Protein AF-A0AAW0BB51-F1 (afdb_monomer)

Mean predicted aligned error: 7.38 Å

Nearest PDB structures (foldseek):
  1cby-assembly1_A-2  TM=5.615E-01  e=1.016E-05  Bacillus thuringiensis serovar kyushuensis
  2rci-assembly1_A  TM=5.820E-01  e=1.467E-04  unclassified
  6t14-assembly1_BBB  TM=5.032E-01  e=2.956E-05  Bacillus thuringiensis serovar israelensis
  6t1c-assembly1_BBB-2  TM=5.085E-01  e=8.602E-05  Bacillus thuringiensis serovar israelensis
  1pp0-assembly4_D  TM=5.440E-01  e=2.656E-04  Volvariella volvacea

Structure (mmCIF, N/CA/C/O backbone):
data_AF-A0AAW0BB51-F1
#
_entry.id   AF-A0AAW0BB51-F1
#
loop_
_atom_site.group_PDB
_atom_site.id
_atom_site.type_symbol
_atom_site.label_atom_id
_atom_site.label_alt_id
_atom_site.label_comp_id
_atom_site.label_asym_id
_atom_site.label_entity_id
_atom_site.label_seq_id
_atom_site.pdbx_PDB_ins_code
_atom_site.Cartn_x
_atom_site.Cartn_y
_atom_site.Cartn_z
_atom_site.occupancy
_atom_site.B_iso_or_equiv
_atom_site.auth_seq_id
_atom_site.auth_comp_id
_atom_site.auth_asym_id
_atom_site.auth_atom_id
_atom_site.pdbx_PDB_model_num
ATOM 1 N N . MET A 1 1 ? -29.049 13.622 13.001 1.00 41.00 1 MET A N 1
ATOM 2 C CA . MET A 1 1 ? -28.683 14.987 12.569 1.00 41.00 1 MET A CA 1
ATOM 3 C C . MET A 1 1 ? -27.932 14.816 11.261 1.00 41.00 1 MET A C 1
ATOM 5 O O . MET A 1 1 ? -27.061 13.959 11.230 1.00 41.00 1 MET A O 1
ATOM 9 N N . ALA A 1 2 ? -28.348 15.467 10.172 1.00 31.50 2 ALA A N 1
ATOM 10 C CA . ALA A 1 2 ? -27.632 15.330 8.901 1.00 31.50 2 ALA A CA 1
ATOM 11 C C . ALA A 1 2 ? -26.233 15.966 9.037 1.00 31.50 2 ALA A C 1
ATOM 13 O O . ALA A 1 2 ? -26.136 16.982 9.734 1.00 31.50 2 ALA A O 1
ATOM 14 N N . PRO A 1 3 ? -25.175 15.387 8.441 1.00 37.38 3 PRO A N 1
ATOM 15 C CA . PRO A 1 3 ? -23.852 16.003 8.453 1.00 37.38 3 PRO A CA 1
ATOM 16 C C . PRO A 1 3 ? -23.903 17.372 7.769 1.00 37.38 3 PRO A C 1
ATOM 18 O O . PRO A 1 3 ? -24.672 17.551 6.822 1.00 37.38 3 PRO A O 1
ATOM 21 N N . ASP A 1 4 ? -23.116 18.332 8.253 1.00 53.34 4 ASP A N 1
ATOM 22 C CA . ASP A 1 4 ? -23.028 19.651 7.625 1.00 53.34 4 ASP A CA 1
ATOM 23 C C . ASP A 1 4 ? -22.362 19.573 6.233 1.00 53.34 4 ASP A C 1
ATOM 25 O O . ASP A 1 4 ? -21.735 18.572 5.878 1.00 53.34 4 ASP A O 1
ATOM 29 N N . ASP A 1 5 ? -22.527 20.629 5.433 1.00 39.00 5 ASP A N 1
ATOM 30 C CA . ASP A 1 5 ? -22.072 20.705 4.034 1.00 39.00 5 ASP A CA 1
ATOM 31 C C . ASP A 1 5 ? -20.553 20.500 3.873 1.00 39.00 5 ASP A C 1
ATOM 33 O O . ASP A 1 5 ? -20.097 19.949 2.871 1.00 39.00 5 ASP A O 1
ATOM 37 N N . ASP A 1 6 ? -19.763 20.877 4.878 1.00 39.59 6 ASP A N 1
ATOM 38 C CA . ASP A 1 6 ? -18.313 20.697 4.872 1.00 39.59 6 ASP A CA 1
ATOM 39 C C . ASP A 1 6 ? -17.947 19.237 5.176 1.00 39.59 6 ASP A C 1
ATOM 41 O O . ASP A 1 6 ? -17.106 18.636 4.508 1.00 39.59 6 ASP A O 1
ATOM 45 N N . THR A 1 7 ? -18.672 18.603 6.101 1.00 40.44 7 THR A N 1
ATOM 46 C CA . THR A 1 7 ? -18.583 17.154 6.340 1.00 40.44 7 THR A CA 1
ATOM 47 C C . THR A 1 7 ? -18.994 16.343 5.102 1.00 40.44 7 THR A C 1
ATOM 49 O O . THR A 1 7 ? -18.334 15.362 4.766 1.00 40.44 7 THR A O 1
ATOM 52 N N . GLN A 1 8 ? -20.027 16.767 4.367 1.00 40.22 8 GLN A N 1
ATOM 53 C CA . GLN A 1 8 ? -20.451 16.141 3.104 1.00 40.22 8 GLN A CA 1
ATOM 54 C C . GLN A 1 8 ? -19.388 16.262 1.999 1.00 40.22 8 GLN A C 1
ATOM 56 O O . GLN A 1 8 ? -19.116 15.288 1.298 1.00 40.22 8 GLN A O 1
ATOM 61 N N . LYS A 1 9 ? -18.743 17.426 1.855 1.00 37.72 9 LYS A N 1
ATOM 62 C CA . LYS A 1 9 ? -17.642 17.628 0.893 1.00 37.72 9 LYS A CA 1
ATOM 63 C C . LYS A 1 9 ? -16.400 16.806 1.240 1.00 37.72 9 LYS A C 1
ATOM 65 O O . LYS A 1 9 ? -15.784 16.238 0.342 1.00 37.72 9 LYS A O 1
ATOM 70 N N . ARG A 1 10 ? -16.068 16.686 2.530 1.00 48.72 10 ARG A N 1
ATOM 71 C CA . ARG A 1 10 ? -14.968 15.834 3.021 1.00 48.72 10 ARG A CA 1
ATOM 72 C C . ARG A 1 10 ? -15.215 14.357 2.720 1.00 48.72 10 ARG A C 1
ATOM 74 O O . ARG A 1 10 ? -14.313 13.689 2.228 1.00 48.72 10 ARG A O 1
ATOM 81 N N . LEU A 1 11 ? -16.432 13.873 2.974 1.00 39.72 11 LEU A N 1
ATOM 82 C CA . LEU A 1 11 ? -16.837 12.506 2.634 1.00 39.72 11 LEU A CA 1
ATOM 83 C C . LEU A 1 11 ? -16.732 12.265 1.126 1.00 39.72 11 LEU A C 1
ATOM 85 O O . LEU A 1 11 ? -16.160 11.269 0.714 1.00 39.72 11 LEU A O 1
ATOM 89 N N . ARG A 1 12 ? -17.152 13.233 0.305 1.00 41.16 12 ARG A N 1
ATOM 90 C CA . ARG A 1 12 ? -17.068 13.139 -1.156 1.00 41.16 12 ARG A CA 1
ATOM 91 C C . ARG A 1 12 ? -15.633 13.099 -1.700 1.00 41.16 12 ARG A C 1
ATOM 93 O O . ARG A 1 12 ? -15.386 12.377 -2.652 1.00 41.16 12 ARG A O 1
ATOM 100 N N . PHE A 1 13 ? -14.686 13.832 -1.113 1.00 42.12 13 PHE A N 1
ATOM 101 C CA . PHE A 1 13 ? -13.268 13.747 -1.501 1.00 42.12 13 PHE A CA 1
ATOM 102 C C . PHE A 1 13 ? -12.656 12.382 -1.146 1.00 42.12 13 PHE A C 1
ATOM 104 O O . PHE A 1 13 ? -11.875 11.829 -1.915 1.00 42.12 13 PHE A O 1
ATOM 111 N N . ILE A 1 14 ? -13.036 11.820 0.005 1.00 43.84 14 ILE A N 1
ATOM 112 C CA . ILE A 1 14 ? -12.649 10.459 0.400 1.00 43.84 14 ILE A CA 1
ATOM 113 C C . ILE A 1 14 ? -13.290 9.429 -0.545 1.00 43.84 14 ILE A C 1
ATOM 115 O O . ILE A 1 14 ? -12.597 8.521 -0.992 1.00 43.84 14 ILE A O 1
ATOM 119 N N . ASP A 1 15 ? -14.554 9.619 -0.928 1.00 44.06 15 ASP A N 1
ATOM 120 C CA . ASP A 1 15 ? -15.248 8.787 -1.921 1.00 44.06 15 A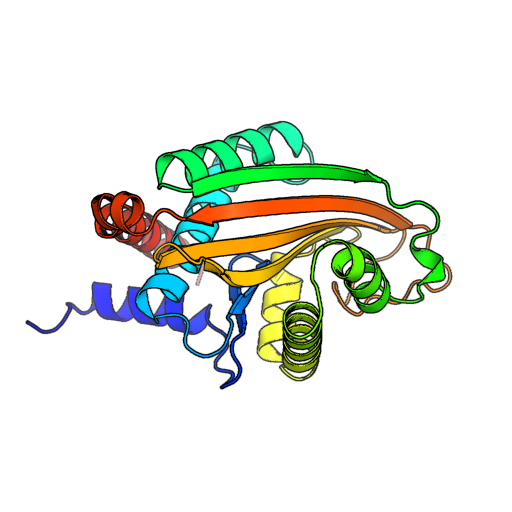SP A CA 1
ATOM 121 C C . ASP A 1 15 ? -14.641 8.924 -3.335 1.00 44.06 15 ASP A C 1
ATOM 123 O O . ASP A 1 15 ? -14.694 7.988 -4.121 1.00 44.06 15 ASP A O 1
ATOM 127 N N . GLU A 1 16 ? -14.052 10.075 -3.684 1.00 42.47 16 GLU A N 1
ATOM 128 C CA . GLU A 1 16 ? -13.352 10.300 -4.963 1.00 42.47 16 GLU A CA 1
ATOM 129 C C . GLU A 1 16 ? -11.931 9.701 -4.982 1.00 42.47 16 GLU A C 1
ATOM 131 O O . GLU A 1 16 ? -11.395 9.417 -6.058 1.00 42.47 16 GLU A O 1
ATOM 136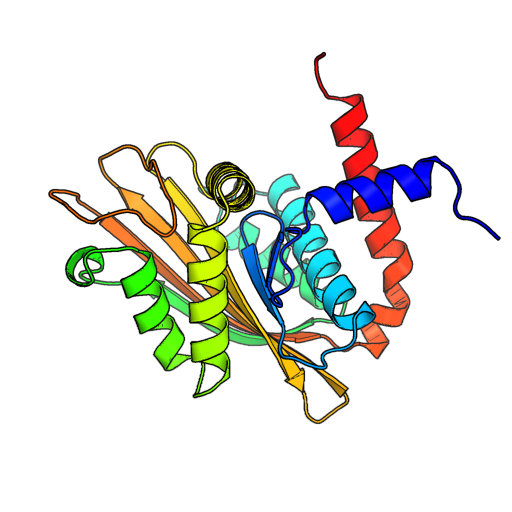 N N . LEU A 1 17 ? -11.326 9.495 -3.806 1.00 43.47 17 LEU A N 1
ATOM 137 C CA . LEU A 1 17 ? -10.111 8.692 -3.627 1.00 43.47 17 LEU A CA 1
ATOM 138 C C . LEU A 1 17 ? -10.416 7.188 -3.618 1.00 43.47 17 LEU A C 1
ATOM 140 O O . LEU A 1 17 ? -9.562 6.392 -4.004 1.00 43.47 17 LEU A O 1
ATOM 144 N N . GLN A 1 18 ? -11.625 6.799 -3.212 1.00 46.50 18 GLN A N 1
ATOM 145 C CA . GLN A 1 18 ? -12.113 5.435 -3.367 1.00 46.50 18 GLN A CA 1
ATOM 146 C C . GLN A 1 18 ? -12.375 5.161 -4.846 1.00 46.50 18 GLN A C 1
ATOM 148 O O . GLN A 1 18 ? -13.002 5.942 -5.570 1.00 46.50 18 GLN A O 1
ATOM 153 N N . LEU A 1 19 ? -11.874 4.031 -5.336 1.00 42.84 19 LEU A N 1
ATOM 154 C CA . LEU A 1 19 ? -12.263 3.603 -6.666 1.00 42.84 19 LEU A CA 1
ATOM 155 C C . LEU A 1 19 ? -13.692 3.097 -6.555 1.00 42.84 19 LEU A C 1
ATOM 157 O O . LEU A 1 19 ? -13.954 2.111 -5.878 1.00 42.84 19 LEU A O 1
ATOM 161 N N . ALA A 1 20 ? -14.622 3.736 -7.264 1.00 36.50 20 ALA A N 1
ATOM 162 C CA . ALA A 1 20 ? -15.929 3.150 -7.525 1.00 36.50 20 ALA A CA 1
ATOM 163 C C . ALA A 1 20 ? -15.752 1.891 -8.397 1.00 36.50 20 ALA A C 1
ATOM 165 O O . ALA A 1 20 ? -15.949 1.920 -9.613 1.00 36.50 20 ALA A O 1
ATOM 166 N N . ALA A 1 21 ? -15.340 0.786 -7.782 1.00 34.62 21 ALA A N 1
ATOM 167 C CA . ALA A 1 21 ? -15.332 -0.541 -8.359 1.00 34.62 21 ALA A CA 1
ATOM 168 C C . ALA A 1 21 ? -16.000 -1.494 -7.355 1.00 34.62 21 ALA A C 1
ATOM 170 O O . ALA A 1 21 ? -15.606 -1.540 -6.193 1.00 34.62 21 ALA A O 1
ATOM 171 N N . PRO A 1 22 ? -17.009 -2.275 -7.770 1.00 36.19 22 PRO A N 1
ATOM 172 C CA . PRO A 1 22 ? -17.769 -3.167 -6.891 1.00 36.19 22 PRO A CA 1
ATOM 173 C C . PRO A 1 22 ? -16.978 -4.397 -6.396 1.00 36.19 22 PRO A C 1
ATOM 175 O O . PRO A 1 22 ? -17.580 -5.367 -5.946 1.00 36.19 22 PRO A O 1
ATOM 178 N N . GLU A 1 23 ? -15.646 -4.381 -6.447 1.00 51.50 23 GLU A N 1
ATOM 179 C CA . GLU A 1 23 ? -14.798 -5.498 -6.034 1.00 51.50 23 GLU A CA 1
ATOM 180 C C . GLU A 1 23 ? -13.651 -5.013 -5.143 1.00 51.50 23 GLU A C 1
ATOM 182 O O . GLU A 1 23 ? -12.525 -4.857 -5.594 1.00 51.50 23 GLU A O 1
ATOM 187 N N . GLN A 1 24 ? -13.957 -4.826 -3.855 1.00 61.91 24 GLN A N 1
ATOM 188 C CA . GLN A 1 24 ? -13.049 -5.093 -2.730 1.00 61.91 24 GLN A CA 1
ATOM 189 C C . GLN A 1 24 ? -11.665 -4.408 -2.736 1.00 61.91 24 GLN A C 1
ATOM 191 O O . GLN A 1 24 ? -10.816 -4.837 -1.963 1.00 61.91 24 GLN A O 1
ATOM 196 N N . ALA A 1 25 ? -11.391 -3.382 -3.548 1.00 58.56 25 ALA A N 1
ATOM 197 C CA . ALA A 1 25 ? -10.078 -2.743 -3.590 1.00 58.56 25 ALA A CA 1
ATOM 198 C C . ALA A 1 25 ? -10.120 -1.231 -3.846 1.00 58.56 25 ALA A C 1
ATOM 200 O O . ALA A 1 25 ? -10.883 -0.760 -4.684 1.00 58.56 25 ALA A O 1
ATOM 201 N N . ASP A 1 26 ? -9.226 -0.502 -3.174 1.00 67.00 26 ASP A N 1
ATOM 202 C CA . ASP A 1 26 ? -9.139 0.961 -3.181 1.00 67.00 26 ASP A CA 1
ATOM 203 C C . ASP A 1 26 ? -7.705 1.461 -3.383 1.00 67.00 26 ASP A C 1
ATOM 205 O O . ASP A 1 26 ? -6.735 0.809 -2.985 1.00 67.00 26 ASP A O 1
ATOM 209 N N . VAL A 1 27 ? -7.565 2.648 -3.988 1.00 63.00 27 VAL A N 1
ATOM 210 C CA . VAL A 1 27 ? -6.272 3.328 -4.158 1.00 63.00 27 VAL A CA 1
ATOM 211 C C . VAL A 1 27 ? -6.175 4.513 -3.204 1.00 63.00 27 VAL A C 1
ATOM 213 O O . VAL A 1 27 ? -6.754 5.566 -3.439 1.00 63.00 27 VAL A O 1
ATOM 216 N N . VAL A 1 28 ? -5.364 4.381 -2.156 1.00 65.38 28 VAL A N 1
ATOM 217 C CA . VAL A 1 28 ? -5.199 5.417 -1.126 1.00 65.38 28 VAL A CA 1
ATOM 218 C C . VAL A 1 28 ? -3.742 5.862 -1.074 1.00 65.38 28 VAL A C 1
ATOM 220 O O . VAL A 1 28 ? -2.873 5.117 -0.638 1.00 65.38 28 VAL A O 1
ATOM 223 N N . GLY A 1 29 ? -3.439 7.075 -1.546 1.00 59.38 29 GLY A N 1
ATOM 224 C CA . GLY A 1 29 ? -2.074 7.627 -1.485 1.00 59.38 29 GLY A CA 1
ATOM 225 C C . GLY A 1 29 ? -1.028 6.892 -2.342 1.00 59.38 29 GLY A C 1
ATOM 226 O O . GLY A 1 29 ? 0.161 6.992 -2.071 1.00 59.38 29 GLY A O 1
ATOM 227 N N . GLY A 1 30 ? -1.439 6.148 -3.376 1.00 68.19 30 GLY A N 1
ATOM 228 C CA . GLY A 1 30 ? -0.534 5.275 -4.143 1.00 68.19 30 GLY A CA 1
ATOM 229 C C . GLY A 1 30 ? -0.371 3.873 -3.538 1.00 68.19 30 GLY A C 1
ATOM 230 O O . GLY A 1 30 ? 0.520 3.121 -3.938 1.00 68.19 30 GLY A O 1
ATOM 231 N N . GLN A 1 31 ? -1.235 3.511 -2.587 1.00 79.19 31 GLN A N 1
ATOM 232 C CA . GLN A 1 31 ? -1.369 2.156 -2.060 1.00 79.19 31 GLN A CA 1
ATOM 233 C C . GLN A 1 31 ? -2.614 1.494 -2.655 1.00 79.19 31 GLN A C 1
ATOM 235 O O . GLN A 1 31 ? -3.694 2.069 -2.559 1.00 79.19 31 GLN A O 1
ATOM 240 N N . LEU A 1 32 ? -2.481 0.305 -3.245 1.00 85.88 32 LEU A N 1
ATOM 241 C CA . LEU A 1 32 ? -3.618 -0.521 -3.660 1.00 85.88 32 LEU A CA 1
ATOM 242 C C . LEU A 1 32 ? -3.990 -1.475 -2.517 1.00 85.88 32 LEU A C 1
ATOM 244 O O . LEU A 1 32 ? -3.301 -2.465 -2.267 1.00 85.88 32 LEU A O 1
ATOM 248 N N . MET A 1 33 ? -5.072 -1.179 -1.811 1.00 89.06 33 MET A N 1
ATOM 249 C CA . MET A 1 33 ? -5.557 -1.990 -0.695 1.00 89.06 33 MET A CA 1
ATOM 250 C C . MET A 1 33 ? -6.678 -2.893 -1.178 1.00 89.06 33 MET A C 1
ATOM 252 O O . MET A 1 33 ? -7.592 -2.402 -1.820 1.00 89.06 33 MET A O 1
ATOM 256 N N . SER A 1 34 ? -6.619 -4.188 -0.868 1.00 88.62 34 SER A N 1
ATOM 257 C CA . SER A 1 34 ? -7.703 -5.138 -1.152 1.00 88.62 34 SER A CA 1
ATOM 258 C C . SER A 1 34 ? -8.293 -5.667 0.154 1.00 88.62 34 SER A C 1
ATOM 260 O O . SER A 1 34 ? -7.549 -5.908 1.098 1.00 88.62 34 SER A O 1
ATOM 262 N N . PHE A 1 35 ? -9.597 -5.902 0.221 1.00 89.88 35 PHE A N 1
ATOM 263 C CA . PHE A 1 35 ? -10.323 -6.296 1.427 1.00 89.88 35 PHE A CA 1
ATOM 264 C C . PHE A 1 35 ? -11.049 -7.614 1.199 1.00 89.88 35 PHE A C 1
ATOM 266 O O . PHE A 1 35 ? -11.791 -7.760 0.232 1.00 89.88 35 PHE A O 1
ATOM 273 N N . VAL A 1 36 ? -10.866 -8.589 2.086 1.00 87.69 36 VAL A N 1
ATOM 274 C CA . VAL A 1 36 ? -11.627 -9.837 1.968 1.00 87.69 36 VAL A CA 1
ATOM 275 C C . VAL A 1 36 ? -13.126 -9.606 2.116 1.00 87.69 36 VAL A C 1
ATOM 277 O O . VAL A 1 36 ? -13.580 -8.747 2.875 1.00 87.69 36 VAL A O 1
ATOM 280 N N . GLU A 1 37 ? -13.902 -10.423 1.407 1.00 81.94 37 GLU A N 1
ATOM 281 C CA . GLU A 1 37 ? -15.354 -10.426 1.527 1.00 81.94 37 GLU A CA 1
ATOM 282 C C . GLU A 1 37 ? -15.791 -10.585 2.992 1.00 81.94 37 GLU A C 1
ATOM 284 O O . GLU A 1 37 ? -15.301 -11.456 3.715 1.00 81.94 37 GLU A O 1
ATOM 289 N N . GLY A 1 38 ? -16.726 -9.737 3.423 1.00 80.62 38 GLY A N 1
ATOM 290 C CA . GLY A 1 38 ? -17.276 -9.764 4.777 1.00 80.62 38 GLY A CA 1
ATOM 291 C C . GLY A 1 38 ? -16.467 -8.999 5.826 1.00 80.62 38 GLY A C 1
ATOM 292 O O . GLY A 1 38 ? -16.893 -8.972 6.980 1.00 80.62 38 GLY A O 1
ATOM 293 N N . LEU A 1 39 ? -15.350 -8.352 5.463 1.00 87.75 39 LEU A N 1
ATOM 294 C CA . LEU A 1 39 ? -14.716 -7.382 6.356 1.00 87.75 39 LEU A CA 1
ATOM 295 C C . LEU A 1 39 ? -15.650 -6.182 6.558 1.00 87.75 39 LEU A C 1
ATOM 297 O O . LEU A 1 39 ? -16.150 -5.614 5.588 1.00 87.75 39 LEU A O 1
ATOM 301 N N . ASP A 1 40 ? -15.872 -5.800 7.812 1.00 88.62 40 ASP A N 1
ATOM 302 C CA . ASP A 1 40 ? -16.769 -4.699 8.164 1.00 88.62 40 ASP A CA 1
ATOM 303 C C . ASP A 1 40 ? -16.370 -3.372 7.487 1.00 88.62 40 ASP A C 1
ATOM 305 O O . ASP A 1 40 ? -15.187 -3.051 7.368 1.00 88.62 40 ASP A O 1
ATOM 309 N N . LEU A 1 41 ? -17.359 -2.587 7.046 1.00 86.94 41 LEU A N 1
ATOM 310 C CA . LEU A 1 41 ? -17.110 -1.333 6.324 1.00 86.94 41 LEU A CA 1
ATOM 311 C C . LEU A 1 41 ? -16.380 -0.293 7.185 1.00 86.94 41 LEU A C 1
ATOM 313 O O . LEU A 1 41 ? -15.525 0.420 6.662 1.00 86.94 41 LEU A O 1
ATOM 317 N N . GLN A 1 42 ? -16.663 -0.218 8.492 1.00 90.25 42 GLN A N 1
ATOM 318 C CA . GLN A 1 42 ? -15.933 0.681 9.389 1.00 90.25 42 GLN A CA 1
ATOM 319 C C . GLN A 1 42 ? -14.466 0.263 9.473 1.00 90.25 42 GLN A C 1
ATOM 321 O O . GLN A 1 42 ? -13.584 1.112 9.407 1.00 90.25 42 GLN A O 1
ATOM 326 N N . ASN A 1 43 ? -14.200 -1.041 9.545 1.00 92.81 43 ASN A N 1
ATOM 327 C CA . ASN A 1 43 ? -12.839 -1.572 9.552 1.00 92.81 43 ASN A CA 1
ATOM 328 C C . ASN A 1 43 ? -12.085 -1.252 8.251 1.00 92.81 43 ASN A C 1
ATOM 330 O O . ASN A 1 43 ? -10.920 -0.863 8.310 1.00 92.81 43 ASN A O 1
ATOM 334 N N . GLN A 1 44 ? -12.733 -1.360 7.086 1.00 89.31 44 GLN A N 1
ATOM 335 C CA . GLN A 1 44 ? -12.134 -0.954 5.805 1.00 89.31 44 GLN A CA 1
ATOM 336 C C . GLN A 1 44 ? -11.760 0.537 5.819 1.00 89.31 44 GLN A C 1
ATOM 338 O O . GLN A 1 44 ? -10.630 0.909 5.497 1.00 89.31 44 GLN A O 1
ATOM 343 N N . GLN A 1 45 ? -12.685 1.392 6.267 1.00 87.75 45 GLN A N 1
ATOM 344 C CA . GLN A 1 45 ? -12.461 2.833 6.387 1.00 87.75 45 GLN A CA 1
ATOM 345 C C . GLN A 1 45 ? -11.340 3.171 7.374 1.00 87.75 45 GLN A C 1
ATOM 347 O O . GLN A 1 45 ? -10.514 4.035 7.092 1.00 87.75 45 GLN A O 1
ATOM 352 N N . ASP A 1 46 ? -11.276 2.492 8.515 1.00 93.31 46 ASP A N 1
ATOM 353 C CA . ASP A 1 46 ? -10.255 2.712 9.538 1.00 93.31 46 ASP A CA 1
ATOM 354 C C . ASP A 1 46 ? -8.849 2.381 9.016 1.00 93.31 46 ASP A C 1
ATOM 356 O O . ASP A 1 46 ? -7.901 3.140 9.251 1.00 93.31 46 ASP A O 1
ATOM 360 N N . VAL A 1 47 ? -8.711 1.300 8.239 1.00 93.50 47 VAL A N 1
ATOM 361 C CA . VAL A 1 47 ? -7.452 0.972 7.556 1.00 93.50 47 VAL A CA 1
ATOM 362 C C . VAL A 1 47 ? -7.067 2.076 6.576 1.00 93.50 47 VAL A C 1
ATOM 364 O O . VAL A 1 47 ? -5.973 2.631 6.683 1.00 93.50 47 VAL A O 1
ATOM 367 N N . MET A 1 48 ? -7.972 2.461 5.674 1.00 87.88 48 MET A N 1
ATOM 368 C CA . MET A 1 48 ? -7.691 3.503 4.681 1.00 87.88 48 MET A CA 1
ATOM 369 C C . MET A 1 48 ? -7.296 4.832 5.337 1.00 87.88 48 MET A C 1
ATOM 371 O O . MET A 1 48 ? -6.282 5.434 4.981 1.00 87.88 48 MET A O 1
ATOM 375 N N . ASN A 1 49 ? -8.058 5.271 6.339 1.00 89.00 49 ASN A N 1
ATOM 376 C CA . ASN A 1 49 ? -7.843 6.544 7.021 1.00 89.00 49 ASN A CA 1
ATOM 377 C C . ASN A 1 49 ? -6.548 6.553 7.840 1.00 89.00 49 ASN A C 1
ATOM 379 O O . ASN A 1 49 ? -5.812 7.540 7.828 1.00 89.00 49 ASN A O 1
ATOM 383 N N . SER A 1 50 ? -6.244 5.465 8.553 1.00 94.12 50 SER A N 1
ATOM 384 C CA . SER A 1 50 ? -5.003 5.361 9.331 1.00 94.12 50 SER A CA 1
ATOM 385 C C . SER A 1 50 ? -3.760 5.383 8.439 1.00 94.12 50 SER A C 1
ATOM 387 O O . SER A 1 50 ? -2.829 6.147 8.708 1.00 94.12 50 SER A O 1
ATOM 389 N N . CYS A 1 51 ? -3.768 4.622 7.343 1.00 91.12 51 CYS A N 1
ATOM 390 C CA . CYS A 1 51 ? -2.684 4.600 6.368 1.00 91.12 51 CYS A CA 1
ATOM 391 C C . CYS A 1 51 ? -2.524 5.943 5.645 1.00 91.12 51 CYS A C 1
ATOM 393 O O . CYS A 1 51 ? -1.398 6.423 5.498 1.00 91.12 51 CYS A O 1
ATOM 395 N N . LEU A 1 52 ? -3.623 6.593 5.243 1.00 85.81 52 LEU A N 1
ATOM 396 C CA . LEU A 1 52 ? -3.571 7.920 4.625 1.00 85.81 52 LEU A CA 1
ATOM 397 C C . LEU A 1 52 ? -2.992 8.963 5.585 1.00 85.81 52 LEU A C 1
ATOM 399 O O . LEU A 1 52 ? -2.118 9.741 5.198 1.00 85.81 52 LEU A O 1
ATOM 403 N N . LEU A 1 53 ? -3.435 8.960 6.847 1.00 89.75 53 LEU A N 1
ATOM 404 C CA . LEU A 1 53 ? -2.918 9.874 7.863 1.00 89.75 53 LEU A CA 1
ATOM 405 C C . LEU A 1 53 ? -1.408 9.698 8.037 1.00 89.75 53 LEU A C 1
ATOM 407 O O . LEU A 1 53 ? -0.677 10.690 8.040 1.00 89.75 53 LEU A O 1
ATOM 411 N N . ALA A 1 54 ? -0.944 8.455 8.173 1.00 91.44 54 ALA A N 1
ATOM 412 C CA . ALA A 1 54 ? 0.470 8.151 8.350 1.00 91.44 54 ALA A CA 1
ATOM 413 C C . ALA A 1 54 ? 1.311 8.613 7.153 1.00 91.44 54 ALA A C 1
ATOM 415 O O . ALA A 1 54 ? 2.348 9.248 7.348 1.00 91.44 54 ALA A O 1
ATOM 416 N N . GLN A 1 55 ? 0.841 8.376 5.924 1.00 85.25 55 GLN A N 1
ATOM 417 C CA . GLN A 1 55 ? 1.522 8.833 4.709 1.00 85.25 55 GLN A CA 1
ATOM 418 C C . GLN A 1 55 ? 1.608 10.359 4.633 1.00 85.25 55 GLN A C 1
ATOM 420 O O . GLN A 1 55 ? 2.690 10.900 4.414 1.00 85.25 55 GLN A O 1
ATOM 425 N N . LEU A 1 56 ? 0.492 11.068 4.833 1.00 84.00 56 LEU A N 1
ATOM 426 C CA . LEU A 1 56 ? 0.469 12.534 4.783 1.00 84.00 56 LEU A CA 1
ATOM 427 C C . LEU A 1 56 ? 1.368 13.144 5.863 1.00 84.00 56 LEU A C 1
ATOM 429 O O . LEU A 1 56 ? 2.110 14.091 5.600 1.00 84.00 56 LEU A O 1
ATOM 433 N N . ALA A 1 57 ? 1.339 12.578 7.069 1.00 88.75 57 ALA A N 1
ATOM 434 C CA . ALA A 1 57 ? 2.169 13.035 8.170 1.00 88.75 57 ALA A CA 1
ATOM 435 C C . ALA A 1 57 ? 3.666 12.802 7.890 1.00 88.75 57 ALA A C 1
ATOM 437 O O . ALA A 1 57 ? 4.464 13.704 8.135 1.00 88.75 57 ALA A O 1
ATOM 438 N N . ALA A 1 58 ? 4.046 11.650 7.331 1.00 87.50 58 ALA A N 1
ATOM 439 C CA . ALA A 1 58 ? 5.431 11.357 6.957 1.00 87.50 58 ALA A CA 1
ATOM 440 C C . ALA A 1 58 ? 5.918 12.222 5.783 1.00 87.50 58 ALA A C 1
ATOM 442 O O . ALA A 1 58 ? 6.998 12.805 5.867 1.00 87.50 58 ALA A O 1
ATOM 443 N N . ASN A 1 59 ? 5.095 12.399 4.742 1.00 84.38 59 ASN A N 1
ATOM 444 C CA . ASN A 1 59 ? 5.395 13.266 3.593 1.00 84.38 59 ASN A CA 1
ATOM 445 C C . ASN A 1 59 ? 5.639 14.724 4.002 1.00 84.38 59 ASN A C 1
ATOM 447 O O . ASN A 1 59 ? 6.433 15.417 3.371 1.00 84.38 59 ASN A O 1
ATOM 451 N N . LYS A 1 60 ? 4.970 15.196 5.060 1.00 87.56 60 LYS A N 1
ATOM 452 C CA . LYS A 1 60 ? 5.173 16.548 5.594 1.00 87.56 60 LYS A CA 1
ATOM 453 C C . LYS A 1 60 ? 6.540 16.727 6.264 1.00 87.56 60 LYS A C 1
ATOM 455 O O . LYS A 1 60 ? 7.030 17.850 6.317 1.00 87.56 60 LYS A O 1
ATOM 460 N N . GLN A 1 61 ? 7.128 15.655 6.794 1.00 90.31 61 GLN A N 1
ATOM 461 C CA . GLN A 1 61 ? 8.379 15.714 7.557 1.00 90.31 61 GLN A CA 1
ATOM 462 C C . GLN A 1 61 ? 9.606 15.323 6.735 1.00 90.31 61 GLN A C 1
ATOM 464 O O . GLN A 1 61 ? 10.688 15.866 6.957 1.00 90.31 61 GLN A O 1
ATOM 469 N N . PHE A 1 62 ? 9.449 14.387 5.799 1.00 85.81 62 PHE A N 1
ATOM 470 C CA . PHE A 1 62 ? 10.562 13.766 5.091 1.00 85.81 62 PHE A CA 1
ATOM 471 C C . PHE A 1 62 ? 10.255 13.607 3.607 1.00 85.81 62 PHE A C 1
ATOM 473 O O . PHE A 1 62 ? 9.129 13.307 3.207 1.00 85.81 62 PHE A O 1
ATOM 480 N N . ASN A 1 63 ? 11.287 13.742 2.777 1.00 81.81 63 ASN A N 1
ATOM 481 C CA . ASN A 1 63 ? 11.189 13.357 1.378 1.00 81.81 63 ASN A CA 1
ATOM 482 C C . ASN A 1 63 ? 11.242 11.822 1.264 1.00 81.81 63 ASN A C 1
ATOM 484 O O . ASN A 1 63 ? 12.245 11.204 1.618 1.00 81.81 63 ASN A O 1
ATOM 488 N N . LYS A 1 64 ? 10.174 11.207 0.740 1.00 76.00 64 LYS A N 1
ATOM 489 C CA . LYS A 1 64 ? 10.052 9.743 0.625 1.00 76.00 64 LYS A CA 1
ATOM 490 C C . LYS A 1 64 ? 11.157 9.077 -0.213 1.00 76.00 64 LYS A C 1
ATOM 492 O O . LYS A 1 64 ? 11.458 7.905 0.001 1.00 76.00 64 LYS A O 1
ATOM 497 N N . GLU A 1 65 ? 11.763 9.809 -1.149 1.00 72.62 65 GLU A N 1
ATOM 498 C CA . GLU A 1 65 ? 12.763 9.303 -2.101 1.00 72.62 65 GLU A CA 1
ATOM 499 C C . GLU A 1 65 ? 14.197 9.473 -1.583 1.00 72.62 65 GLU A C 1
ATOM 501 O O . GLU A 1 65 ? 15.025 8.584 -1.757 1.00 72.62 65 GLU A O 1
ATOM 506 N N . THR A 1 66 ? 14.508 10.603 -0.938 1.00 76.81 66 THR A N 1
ATOM 507 C CA . THR A 1 66 ? 15.874 10.905 -0.466 1.00 76.81 66 THR A CA 1
ATOM 508 C C . THR A 1 66 ? 16.091 10.631 1.022 1.00 76.81 66 THR A C 1
ATOM 510 O O . THR A 1 66 ? 17.237 10.542 1.459 1.00 76.81 66 THR A O 1
ATOM 513 N N . GLN A 1 67 ? 15.017 10.476 1.802 1.00 81.81 67 GLN A N 1
ATOM 514 C CA . GLN A 1 67 ? 15.033 10.248 3.253 1.00 81.81 67 GLN A CA 1
ATOM 515 C C . GLN A 1 67 ? 14.145 9.054 3.646 1.00 81.81 67 GLN A C 1
ATOM 517 O O . GLN A 1 67 ? 13.448 9.085 4.658 1.00 81.81 67 GLN A O 1
ATOM 522 N N . THR A 1 68 ? 14.149 7.994 2.834 1.00 76.75 68 THR A N 1
ATOM 523 C CA . THR A 1 68 ? 13.218 6.855 2.934 1.00 76.75 68 THR A CA 1
ATOM 524 C C . THR A 1 68 ? 13.195 6.181 4.310 1.00 76.75 68 THR A C 1
ATOM 526 O O . THR A 1 68 ? 12.121 5.833 4.793 1.00 76.75 68 THR A O 1
ATOM 529 N N . GLU A 1 69 ? 14.348 6.009 4.966 1.00 81.62 69 GLU A N 1
ATOM 530 C CA . GLU A 1 69 ? 14.410 5.364 6.286 1.00 81.62 69 GLU A CA 1
ATOM 531 C C . GLU A 1 69 ? 13.719 6.206 7.370 1.00 81.62 69 GLU A C 1
ATOM 533 O O . GLU A 1 69 ? 12.907 5.686 8.137 1.00 81.62 69 GLU A O 1
ATOM 538 N N . ASP A 1 70 ? 13.998 7.511 7.414 1.00 87.75 70 ASP A N 1
ATOM 539 C CA . ASP A 1 70 ? 13.376 8.429 8.375 1.00 87.75 70 ASP A CA 1
ATOM 540 C C . ASP A 1 70 ? 11.882 8.606 8.089 1.00 87.75 70 ASP A C 1
ATOM 542 O O . ASP A 1 70 ? 11.062 8.594 9.012 1.00 87.75 70 ASP A O 1
ATOM 546 N N . TRP A 1 71 ? 11.517 8.678 6.805 1.00 87.81 71 TRP A N 1
ATOM 547 C CA . TRP A 1 71 ? 10.126 8.678 6.364 1.00 87.81 71 TRP A CA 1
ATOM 548 C C . TRP A 1 71 ? 9.387 7.436 6.876 1.00 87.81 71 TRP A C 1
ATOM 550 O O . TRP A 1 71 ? 8.325 7.567 7.487 1.00 87.81 71 TRP A O 1
ATOM 560 N N . TYR A 1 72 ? 9.966 6.241 6.701 1.00 84.19 72 TYR A N 1
ATOM 561 C CA . TYR A 1 72 ? 9.343 4.987 7.128 1.00 84.19 72 TYR A CA 1
ATOM 562 C C . TYR A 1 72 ? 9.220 4.894 8.650 1.00 84.19 72 TYR A C 1
ATOM 564 O O . TYR A 1 72 ? 8.157 4.534 9.154 1.00 84.19 72 TYR A O 1
ATOM 572 N N . LYS A 1 73 ? 10.262 5.275 9.400 1.00 89.19 73 LYS A N 1
ATOM 573 C CA . LYS A 1 73 ? 10.201 5.320 10.871 1.00 89.19 73 LYS A CA 1
ATOM 574 C C . LYS A 1 73 ? 9.064 6.215 11.355 1.00 89.19 73 LYS A C 1
ATOM 576 O O . LYS A 1 73 ? 8.346 5.848 12.282 1.00 89.19 73 LYS A O 1
ATOM 581 N N . TYR A 1 74 ? 8.876 7.372 10.722 1.00 92.88 74 TYR A N 1
ATOM 582 C CA . TYR A 1 74 ? 7.793 8.281 11.082 1.00 92.88 74 TYR A CA 1
ATOM 583 C C . TYR A 1 74 ? 6.418 7.727 10.695 1.00 92.88 74 TYR A C 1
ATOM 585 O O . TYR A 1 74 ? 5.495 7.779 11.505 1.00 92.88 74 TYR A O 1
ATOM 593 N N . TYR A 1 75 ? 6.290 7.157 9.495 1.00 90.38 75 TYR A N 1
ATOM 594 C CA . TYR A 1 75 ? 5.081 6.471 9.038 1.00 90.38 75 TYR A CA 1
ATOM 595 C C . TYR A 1 75 ? 4.658 5.362 10.016 1.00 90.38 75 TYR A C 1
ATOM 597 O O . TYR A 1 75 ? 3.527 5.375 10.506 1.00 90.38 75 TYR A O 1
ATOM 605 N N . ALA A 1 76 ? 5.579 4.463 10.374 1.00 90.44 76 ALA A N 1
ATOM 606 C CA . ALA A 1 76 ? 5.333 3.383 11.327 1.00 90.44 76 ALA A CA 1
ATOM 607 C C . ALA A 1 76 ? 4.936 3.924 12.709 1.00 90.44 76 ALA A C 1
ATOM 609 O O . ALA A 1 76 ? 3.939 3.484 13.272 1.00 90.44 76 ALA A O 1
ATOM 610 N N . ASN A 1 77 ? 5.632 4.949 13.211 1.00 94.00 77 ASN A N 1
ATOM 611 C CA . ASN A 1 77 ? 5.296 5.577 14.488 1.00 94.00 77 ASN A CA 1
ATOM 612 C C . ASN A 1 77 ? 3.875 6.175 14.502 1.00 94.00 77 ASN A C 1
ATOM 614 O O . ASN A 1 77 ? 3.173 6.081 15.510 1.00 94.00 77 ASN A O 1
ATOM 618 N N . VAL A 1 78 ? 3.420 6.785 13.400 1.00 95.19 78 VAL A N 1
ATOM 619 C CA . VAL A 1 78 ? 2.038 7.291 13.304 1.00 95.19 78 VAL A CA 1
ATOM 620 C C . VAL A 1 78 ? 1.037 6.137 13.322 1.00 95.19 78 VAL A C 1
ATOM 622 O O . VAL A 1 78 ? 0.050 6.224 14.052 1.00 95.19 78 VAL A O 1
ATOM 625 N N . LEU A 1 79 ? 1.293 5.061 12.573 1.00 95.38 79 LEU A N 1
ATOM 626 C CA . LEU A 1 79 ? 0.440 3.870 12.578 1.00 95.38 79 LEU A CA 1
ATOM 627 C C . LEU A 1 79 ? 0.343 3.248 13.977 1.00 95.38 79 LEU A C 1
ATOM 629 O O . LEU A 1 79 ? -0.760 2.980 14.455 1.00 95.38 79 LEU A O 1
ATOM 633 N N . GLU A 1 80 ? 1.474 3.072 14.656 1.00 95.31 80 GLU A N 1
ATOM 634 C CA . GLU A 1 80 ? 1.528 2.542 16.021 1.00 95.31 80 GLU A CA 1
ATOM 635 C C . GLU A 1 80 ? 0.745 3.419 17.002 1.00 95.31 80 GLU A C 1
ATOM 637 O O . GLU A 1 80 ? -0.029 2.916 17.816 1.00 95.31 80 GLU A O 1
ATOM 642 N N . THR A 1 81 ? 0.859 4.743 16.864 1.00 96.00 81 THR A N 1
ATOM 643 C CA . THR A 1 81 ? 0.127 5.708 17.699 1.00 96.00 81 THR A CA 1
ATOM 644 C C . THR A 1 81 ? -1.391 5.573 17.553 1.00 96.00 81 THR A C 1
ATOM 646 O O . T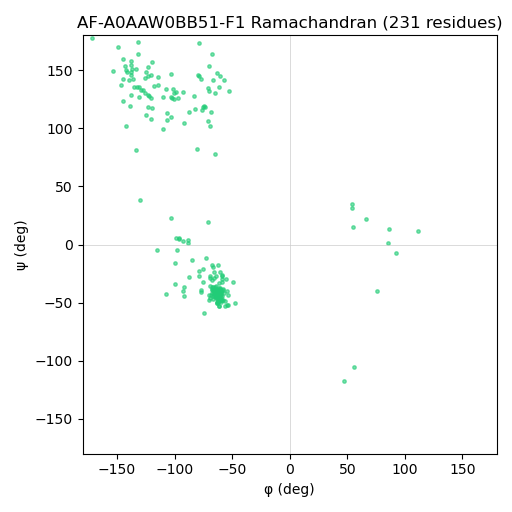HR A 1 81 ? -2.116 5.799 18.520 1.00 96.00 81 THR A O 1
ATOM 649 N N . VAL A 1 82 ? -1.888 5.210 16.366 1.00 96.19 82 VAL A N 1
ATOM 650 C CA . VAL A 1 82 ? -3.333 5.058 16.122 1.00 96.19 82 VAL A CA 1
ATOM 651 C C . VAL A 1 82 ? -3.843 3.631 16.340 1.00 96.19 82 VAL A C 1
ATOM 653 O O . VAL A 1 82 ? -5.031 3.391 16.164 1.00 96.19 82 VAL A O 1
ATOM 656 N N . GLY A 1 83 ? -2.997 2.696 16.781 1.00 96.56 83 GLY A N 1
ATOM 657 C CA . GLY A 1 83 ? -3.428 1.357 17.202 1.00 96.56 83 GLY A CA 1
ATOM 658 C C . GLY A 1 83 ? -2.999 0.209 16.292 1.00 96.56 83 GLY A C 1
ATOM 659 O O . GLY A 1 83 ? -3.493 -0.907 16.467 1.00 96.56 83 GLY A O 1
ATOM 660 N N . TRP A 1 84 ? -2.089 0.447 15.346 1.00 97.75 84 TRP A N 1
ATOM 661 C CA . TRP A 1 84 ? -1.447 -0.641 14.614 1.00 97.75 84 TRP A CA 1
ATOM 662 C C . TRP A 1 84 ? -0.330 -1.288 15.425 1.00 97.75 84 TRP A C 1
ATOM 664 O O . TRP A 1 84 ? 0.427 -0.627 16.127 1.00 97.75 84 TRP A O 1
ATOM 674 N N . VAL A 1 85 ? -0.181 -2.596 15.268 1.00 95.06 85 VAL A N 1
ATOM 675 C CA . VAL A 1 85 ? 0.948 -3.356 15.798 1.00 95.06 85 VAL A CA 1
ATOM 676 C C . VAL A 1 85 ? 1.672 -4.002 14.630 1.00 95.06 85 VAL A C 1
ATOM 678 O O . VAL A 1 85 ? 1.094 -4.827 13.921 1.00 95.06 85 VAL A O 1
ATOM 681 N N . VAL A 1 86 ? 2.938 -3.640 14.424 1.00 91.38 86 VAL A N 1
ATOM 682 C CA . VAL A 1 86 ? 3.789 -4.292 13.423 1.00 91.38 86 VAL A CA 1
ATOM 683 C C . VAL A 1 86 ? 4.204 -5.661 13.952 1.00 91.38 86 VAL A C 1
ATOM 685 O O . VAL A 1 86 ? 4.848 -5.768 14.994 1.00 91.38 86 VAL A O 1
ATOM 688 N N . ARG A 1 87 ? 3.823 -6.721 13.238 1.00 90.38 87 ARG A N 1
ATOM 689 C CA . ARG A 1 87 ? 4.152 -8.105 13.597 1.00 90.38 87 ARG A CA 1
ATOM 690 C C . ARG A 1 87 ? 5.441 -8.557 12.931 1.00 90.38 87 ARG A C 1
ATOM 692 O O . ARG A 1 87 ? 6.288 -9.172 13.573 1.00 90.38 87 ARG A O 1
ATOM 699 N N . THR A 1 88 ? 5.589 -8.244 11.648 1.00 89.56 88 THR A N 1
ATOM 700 C CA . THR A 1 88 ? 6.797 -8.537 10.877 1.00 89.56 88 THR A CA 1
ATOM 701 C C . THR A 1 88 ? 7.105 -7.386 9.932 1.00 89.56 88 THR A C 1
ATOM 703 O O . THR A 1 88 ? 6.202 -6.694 9.461 1.00 89.56 88 THR A O 1
ATOM 706 N N . PHE A 1 89 ? 8.393 -7.179 9.671 1.00 87.50 89 PHE A N 1
ATOM 707 C CA . PHE A 1 89 ? 8.884 -6.240 8.675 1.00 87.50 89 PHE A CA 1
ATOM 708 C C . PHE A 1 89 ? 10.172 -6.787 8.063 1.00 87.50 89 PHE A C 1
ATOM 710 O O . PHE A 1 89 ? 11.042 -7.293 8.773 1.00 87.50 89 PHE A O 1
ATOM 717 N N . SER A 1 90 ? 10.285 -6.673 6.749 1.00 87.62 90 SER A N 1
ATOM 718 C CA . SER A 1 90 ? 11.484 -6.994 5.979 1.00 87.62 90 SER A CA 1
ATOM 719 C C . SER A 1 90 ? 11.703 -5.912 4.937 1.00 87.62 90 SER A C 1
ATOM 721 O O . SER A 1 90 ? 10.745 -5.284 4.485 1.00 87.62 90 SER A O 1
ATOM 723 N N . PHE A 1 91 ? 12.961 -5.697 4.569 1.00 85.75 91 PHE A N 1
ATOM 724 C CA . PHE A 1 91 ? 13.339 -4.798 3.492 1.00 85.75 91 PHE A CA 1
ATOM 725 C C . PHE A 1 91 ? 14.556 -5.373 2.782 1.00 85.75 91 PHE A C 1
ATOM 727 O O . PHE A 1 91 ? 15.588 -5.593 3.413 1.00 85.75 91 PHE A O 1
ATOM 734 N N . ASP A 1 92 ? 14.437 -5.577 1.476 1.00 89.94 92 ASP A N 1
ATOM 735 C CA . ASP A 1 92 ? 15.452 -6.243 0.669 1.00 89.94 92 ASP A CA 1
ATOM 736 C C . ASP A 1 92 ? 15.562 -5.594 -0.710 1.00 89.94 92 ASP A C 1
ATOM 738 O O . ASP A 1 92 ? 14.603 -5.037 -1.252 1.00 89.94 92 ASP A O 1
ATOM 742 N N . LYS A 1 93 ? 16.745 -5.706 -1.316 1.00 92.62 93 LYS A N 1
ATOM 743 C CA . LYS A 1 93 ? 16.897 -5.473 -2.754 1.00 92.62 93 LYS A CA 1
ATOM 744 C C . LYS A 1 93 ? 16.441 -6.712 -3.514 1.00 92.62 93 LYS A C 1
ATOM 746 O O . LYS A 1 93 ? 16.642 -7.830 -3.048 1.00 92.62 93 LYS A O 1
ATOM 751 N N . VAL A 1 94 ? 15.856 -6.502 -4.685 1.00 94.31 94 VAL A N 1
ATOM 752 C CA . VAL A 1 94 ? 15.446 -7.582 -5.580 1.00 94.31 94 VAL A CA 1
ATOM 753 C C . VAL A 1 94 ? 16.455 -7.671 -6.715 1.00 94.31 94 VAL A C 1
ATOM 755 O O . VAL A 1 94 ? 16.525 -6.788 -7.572 1.00 94.31 94 VAL A O 1
ATOM 758 N N . ASP A 1 95 ? 17.246 -8.738 -6.704 1.00 92.38 95 ASP A N 1
ATOM 759 C CA . ASP A 1 95 ? 18.205 -9.020 -7.767 1.00 92.38 95 ASP A CA 1
ATOM 760 C C . ASP A 1 95 ? 17.495 -9.584 -9.003 1.00 92.38 95 ASP A C 1
ATOM 762 O O . ASP A 1 95 ? 16.577 -10.396 -8.893 1.00 92.38 95 ASP A O 1
ATOM 766 N N . ASN A 1 96 ? 17.964 -9.197 -10.191 1.00 90.56 96 ASN A N 1
ATOM 767 C CA . ASN A 1 96 ? 17.444 -9.647 -11.487 1.00 90.56 96 ASN A CA 1
ATOM 768 C C . ASN A 1 96 ? 15.925 -9.434 -11.677 1.00 90.56 96 ASN A C 1
ATOM 770 O O . ASN A 1 96 ? 15.251 -10.249 -12.314 1.00 90.56 96 ASN A O 1
ATOM 774 N N . ALA A 1 97 ? 15.379 -8.345 -11.121 1.00 92.19 97 ALA A N 1
ATOM 775 C CA . ALA A 1 97 ? 13.963 -7.973 -11.208 1.00 92.19 97 ALA A CA 1
ATOM 776 C C . ALA A 1 97 ? 13.411 -8.005 -12.650 1.00 92.19 97 ALA A C 1
ATOM 778 O O . ALA A 1 97 ? 12.251 -8.352 -12.877 1.00 92.19 97 ALA A O 1
ATOM 779 N N . GLU A 1 98 ? 14.255 -7.692 -13.633 1.00 90.75 98 GLU A N 1
ATOM 780 C CA . GLU A 1 98 ? 13.933 -7.686 -15.057 1.00 90.75 98 GLU A CA 1
ATOM 781 C C . GLU A 1 98 ? 13.489 -9.050 -15.613 1.00 90.75 98 GLU A C 1
ATOM 783 O O . GLU A 1 98 ? 12.749 -9.091 -16.598 1.00 90.75 98 GLU A O 1
ATOM 788 N N . GLN A 1 99 ? 13.873 -10.166 -14.979 1.00 92.56 99 GLN A N 1
ATOM 789 C CA . GLN A 1 99 ? 13.528 -11.518 -15.443 1.00 92.56 99 GLN A CA 1
ATOM 790 C C . GLN A 1 99 ? 12.025 -11.815 -15.372 1.00 92.56 99 GLN A C 1
ATOM 792 O O . GLN A 1 99 ? 11.530 -12.644 -16.136 1.00 92.56 99 GLN A O 1
ATOM 797 N N . SER A 1 100 ? 11.286 -11.106 -14.517 1.00 94.69 100 SER A N 1
ATOM 798 C CA . SER A 1 100 ? 9.827 -11.225 -14.412 1.00 94.69 100 SER A CA 1
ATOM 799 C C . SER A 1 100 ? 9.083 -10.607 -15.601 1.00 94.69 100 SER A C 1
ATOM 801 O O . SER A 1 100 ? 7.879 -10.806 -15.751 1.00 94.69 100 SER A O 1
ATOM 803 N N . GLY A 1 101 ? 9.772 -9.842 -16.455 1.00 95.44 101 GLY A N 1
ATOM 804 C CA . GLY A 1 101 ? 9.222 -9.189 -17.646 1.00 95.44 101 GLY A CA 1
ATOM 805 C C . GLY A 1 101 ? 8.382 -7.942 -17.356 1.00 95.44 101 GLY A C 1
ATOM 806 O O . GLY A 1 101 ? 8.510 -6.947 -18.074 1.00 95.44 101 GLY A O 1
ATOM 807 N N . THR A 1 102 ? 7.561 -7.953 -16.304 1.00 97.00 102 THR A N 1
ATOM 808 C CA . THR A 1 102 ? 6.779 -6.794 -15.850 1.00 97.00 102 THR A CA 1
ATOM 809 C C . THR A 1 102 ? 6.781 -6.629 -14.332 1.00 97.00 102 THR A C 1
ATOM 811 O O . THR A 1 102 ? 7.018 -7.578 -13.582 1.00 97.00 102 THR A O 1
ATOM 814 N N . VAL A 1 103 ? 6.501 -5.405 -13.871 1.00 97.50 103 VAL A N 1
ATOM 815 C CA . VAL A 1 103 ? 6.439 -5.081 -12.436 1.00 97.50 103 VAL A CA 1
ATOM 816 C C . VAL A 1 103 ? 5.304 -5.831 -11.733 1.00 97.50 103 VAL A C 1
ATOM 818 O O . VAL A 1 103 ? 5.523 -6.362 -10.650 1.00 97.50 103 VAL A O 1
ATOM 821 N N . ASP A 1 104 ? 4.118 -5.941 -12.332 1.00 97.75 104 ASP A N 1
ATOM 822 C CA . ASP A 1 104 ? 2.985 -6.674 -11.759 1.00 97.75 104 ASP A CA 1
ATOM 823 C C . ASP A 1 104 ? 3.301 -8.162 -11.590 1.00 97.75 104 ASP A C 1
ATOM 825 O O . ASP A 1 104 ? 3.025 -8.724 -10.531 1.00 97.75 104 ASP A O 1
ATOM 829 N N . ALA A 1 105 ? 3.951 -8.784 -12.579 1.00 97.69 105 ALA A N 1
ATOM 830 C CA . ALA A 1 105 ? 4.391 -10.173 -12.477 1.00 97.69 105 ALA A CA 1
ATOM 831 C C . ALA A 1 105 ? 5.413 -10.365 -11.346 1.00 97.69 105 ALA A C 1
ATOM 833 O O . ALA A 1 105 ? 5.272 -11.295 -10.551 1.00 97.69 105 ALA A O 1
ATOM 834 N N . LEU A 1 106 ? 6.394 -9.460 -11.229 1.00 97.56 106 LEU A N 1
ATOM 835 C CA . LEU A 1 106 ? 7.381 -9.492 -10.148 1.00 97.56 106 LEU A CA 1
ATOM 836 C C . LEU A 1 106 ? 6.730 -9.344 -8.769 1.00 97.56 106 LEU A C 1
ATOM 838 O O . LEU A 1 106 ? 7.038 -10.095 -7.849 1.00 97.56 106 LEU A O 1
ATOM 842 N N . VAL A 1 107 ? 5.825 -8.380 -8.616 1.00 97.00 107 VAL A N 1
ATOM 843 C CA . VAL A 1 107 ? 5.163 -8.121 -7.335 1.00 97.00 107 VAL A CA 1
ATOM 844 C C . VAL A 1 107 ? 4.251 -9.282 -6.935 1.00 97.00 107 VAL A C 1
ATOM 846 O O . VAL A 1 107 ? 4.227 -9.659 -5.766 1.00 97.00 107 VAL A O 1
ATOM 849 N N . ILE A 1 108 ? 3.540 -9.896 -7.884 1.00 97.50 108 ILE A N 1
ATOM 850 C CA . ILE A 1 108 ? 2.734 -11.097 -7.619 1.00 97.50 108 ILE A CA 1
ATOM 851 C C . ILE A 1 108 ? 3.618 -12.265 -7.162 1.00 97.50 108 ILE A C 1
ATOM 853 O O . ILE A 1 108 ? 3.233 -12.976 -6.233 1.00 97.50 108 ILE A O 1
ATOM 857 N N . ASP A 1 109 ? 4.782 -12.460 -7.788 1.00 96.56 109 ASP A N 1
ATOM 858 C CA . ASP A 1 109 ? 5.741 -13.500 -7.397 1.00 96.56 109 ASP A CA 1
ATOM 859 C C . ASP A 1 109 ? 6.260 -13.274 -5.970 1.00 96.56 109 ASP A C 1
ATOM 861 O O . ASP A 1 109 ? 6.158 -14.162 -5.122 1.00 96.56 109 ASP A O 1
ATOM 865 N N . ILE A 1 110 ? 6.678 -12.044 -5.655 1.00 95.75 110 ILE A N 1
ATOM 866 C CA . ILE A 1 110 ? 7.079 -11.646 -4.301 1.00 95.75 110 ILE A CA 1
ATOM 867 C C . ILE A 1 110 ? 5.955 -11.920 -3.294 1.00 95.75 110 ILE A C 1
ATOM 869 O O . ILE A 1 110 ? 6.174 -12.609 -2.294 1.00 95.75 110 ILE A O 1
ATOM 873 N N . MET A 1 111 ? 4.744 -11.426 -3.567 1.00 96.31 111 MET A N 1
ATOM 874 C CA . MET A 1 111 ? 3.604 -11.551 -2.655 1.00 96.31 111 MET A CA 1
ATOM 875 C C . MET A 1 111 ? 3.118 -12.989 -2.503 1.00 96.31 111 MET A C 1
ATOM 877 O O . MET A 1 111 ? 2.454 -13.286 -1.514 1.00 96.31 111 MET A O 1
ATOM 881 N N . SER A 1 112 ? 3.477 -13.906 -3.404 1.00 96.00 112 SER A N 1
ATOM 882 C CA . SER A 1 112 ? 3.187 -15.334 -3.232 1.00 96.00 112 SER A CA 1
ATOM 883 C C . SER A 1 112 ? 3.941 -15.972 -2.057 1.00 96.00 112 SER A C 1
ATOM 885 O O . SER A 1 112 ? 3.506 -16.999 -1.539 1.00 96.00 112 SER A O 1
ATOM 887 N N . ASN A 1 113 ? 5.021 -15.337 -1.586 1.00 92.62 113 ASN A N 1
ATOM 888 C CA . ASN A 1 113 ? 5.749 -15.745 -0.381 1.00 92.62 113 ASN A CA 1
ATOM 889 C C . ASN A 1 113 ? 5.141 -15.173 0.913 1.00 92.62 113 ASN A C 1
ATOM 891 O O . ASN A 1 113 ? 5.504 -15.609 2.004 1.00 92.62 113 ASN A O 1
ATOM 895 N N . VAL A 1 114 ? 4.239 -14.193 0.798 1.00 91.69 114 VAL A N 1
ATOM 896 C CA . VAL A 1 114 ? 3.618 -13.475 1.928 1.00 91.69 114 VAL A CA 1
ATOM 897 C C . VAL A 1 114 ? 2.154 -13.885 2.101 1.00 91.69 114 VAL A C 1
ATOM 899 O O . VAL A 1 114 ? 1.686 -14.112 3.216 1.00 91.69 114 VAL A O 1
ATOM 902 N N . LEU A 1 115 ? 1.430 -13.997 0.989 1.00 94.38 115 LEU A N 1
ATOM 903 C CA . LEU A 1 115 ? 0.011 -14.318 0.925 1.00 94.38 115 LEU A CA 1
ATOM 904 C C . LEU A 1 115 ? -0.191 -15.775 0.521 1.00 94.38 115 LEU A C 1
ATOM 906 O O . LEU A 1 115 ? 0.534 -16.317 -0.310 1.00 94.38 115 LEU A O 1
ATOM 910 N N . SER A 1 116 ? -1.245 -16.397 1.049 1.00 91.12 116 SER A N 1
ATOM 911 C CA . SER A 1 116 ? -1.591 -17.783 0.724 1.00 91.12 116 SER A CA 1
ATOM 912 C C . SER A 1 116 ? -2.984 -17.897 0.106 1.00 91.12 116 SER A C 1
ATOM 914 O O . SER A 1 116 ? -3.903 -17.155 0.457 1.00 91.12 116 SER A O 1
ATOM 916 N N . GLY A 1 117 ? -3.143 -18.849 -0.819 1.00 92.06 117 GLY A N 1
ATOM 917 C CA . GLY A 1 117 ? -4.430 -19.239 -1.400 1.00 92.06 117 GLY A CA 1
ATOM 918 C C . GLY A 1 117 ? -5.298 -18.055 -1.837 1.00 92.06 117 GLY A C 1
ATOM 919 O O . GLY A 1 117 ? -4.911 -17.265 -2.697 1.00 92.06 117 GLY A O 1
ATOM 920 N N . LYS A 1 118 ? -6.470 -17.933 -1.205 1.00 92.19 118 LYS A N 1
ATOM 921 C CA . LYS A 1 118 ? -7.501 -16.942 -1.542 1.00 92.19 118 LYS A CA 1
ATOM 922 C C . LYS A 1 118 ? -7.030 -15.483 -1.450 1.00 92.19 118 LYS A C 1
ATOM 924 O O . LYS A 1 118 ? -7.570 -14.648 -2.171 1.00 92.19 118 LYS A O 1
ATOM 929 N N . ASP A 1 119 ? -6.043 -15.183 -0.606 1.00 93.50 119 ASP A N 1
ATOM 930 C CA . ASP A 1 119 ? -5.576 -13.810 -0.391 1.00 93.50 119 ASP A CA 1
ATOM 931 C C . ASP A 1 119 ? -4.690 -13.363 -1.557 1.00 93.50 119 ASP A C 1
ATOM 933 O O . ASP A 1 119 ? -4.856 -12.267 -2.088 1.00 93.50 119 ASP A O 1
ATOM 937 N N . LEU A 1 120 ? -3.819 -14.252 -2.049 1.00 96.06 120 LEU A N 1
ATOM 938 C CA . LEU A 1 120 ? -3.053 -13.995 -3.269 1.00 96.06 120 LEU A CA 1
ATOM 939 C C . LEU A 1 120 ? -3.981 -13.846 -4.485 1.00 96.06 120 LEU A C 1
ATOM 941 O O . LEU A 1 120 ? -3.759 -12.984 -5.335 1.00 96.06 120 LEU A O 1
ATOM 945 N N . ASP A 1 121 ? -5.036 -14.660 -4.567 1.00 95.06 121 ASP A N 1
ATOM 946 C CA . ASP A 1 121 ? -6.024 -14.557 -5.646 1.00 95.06 121 ASP A CA 1
ATOM 947 C C . ASP A 1 121 ? -6.821 -13.250 -5.578 1.00 95.06 121 ASP A C 1
ATOM 949 O O . ASP A 1 121 ? -7.134 -12.669 -6.619 1.00 95.06 121 ASP A O 1
ATOM 953 N N . LEU A 1 122 ? -7.138 -12.767 -4.374 1.00 94.19 122 LEU A N 1
ATOM 954 C CA . LEU A 1 122 ? -7.763 -11.462 -4.178 1.00 94.19 122 LEU A CA 1
ATOM 955 C C . LEU A 1 122 ? -6.849 -10.334 -4.659 1.00 94.19 122 LEU A C 1
ATOM 957 O O . LEU A 1 122 ? -7.295 -9.489 -5.433 1.00 94.19 122 LEU A O 1
ATOM 961 N N . LEU A 1 123 ? -5.569 -10.362 -4.285 1.00 95.44 123 LEU A N 1
ATOM 962 C CA . LEU A 1 123 ? -4.607 -9.364 -4.743 1.00 95.44 123 LEU A CA 1
ATOM 963 C C . LEU A 1 123 ? -4.492 -9.338 -6.276 1.00 95.44 123 LEU A C 1
ATOM 965 O O . LEU A 1 123 ? -4.507 -8.270 -6.885 1.00 95.44 123 LEU A O 1
ATOM 969 N N . LYS A 1 124 ? -4.424 -10.510 -6.921 1.00 96.00 124 LYS A N 1
ATOM 970 C CA . LYS A 1 124 ? -4.393 -10.614 -8.390 1.00 96.00 124 LYS A CA 1
ATOM 971 C C . LYS A 1 124 ? -5.637 -10.003 -9.035 1.00 96.00 124 LYS A C 1
ATOM 973 O O . LYS A 1 124 ? -5.509 -9.293 -10.030 1.00 96.00 124 LYS A O 1
ATOM 978 N N . ARG A 1 125 ? -6.826 -10.250 -8.471 1.00 93.88 125 ARG A N 1
ATOM 979 C CA . ARG A 1 125 ? -8.073 -9.630 -8.951 1.00 93.88 125 ARG A CA 1
ATOM 980 C C . ARG A 1 125 ? -8.044 -8.113 -8.798 1.00 93.88 125 ARG A C 1
ATOM 982 O O . ARG A 1 125 ? -8.414 -7.427 -9.740 1.00 93.88 125 ARG A O 1
ATOM 989 N N . ALA A 1 126 ? -7.547 -7.594 -7.677 1.00 91.44 126 ALA A N 1
ATOM 990 C CA . ALA A 1 126 ? -7.418 -6.154 -7.467 1.00 91.44 126 ALA A CA 1
ATOM 991 C C . ALA A 1 126 ? -6.457 -5.497 -8.472 1.00 91.44 126 ALA A C 1
ATOM 993 O O . ALA A 1 126 ? -6.767 -4.443 -9.027 1.00 91.44 126 ALA A O 1
ATOM 994 N N . ILE A 1 127 ? -5.316 -6.134 -8.762 1.00 94.50 127 ILE A N 1
ATOM 995 C CA . ILE A 1 127 ? -4.373 -5.664 -9.789 1.00 94.50 127 ILE A CA 1
ATOM 996 C C . ILE A 1 127 ? -5.044 -5.645 -11.172 1.00 94.50 127 ILE A C 1
ATOM 998 O O . ILE A 1 127 ? -4.934 -4.656 -11.896 1.00 94.50 127 ILE A O 1
ATOM 1002 N N . GLU A 1 128 ? -5.777 -6.699 -11.537 1.00 93.19 128 GLU A N 1
ATOM 1003 C CA . GLU A 1 128 ? -6.485 -6.758 -12.821 1.00 93.19 128 GLU A CA 1
ATOM 1004 C C . GLU A 1 128 ? -7.645 -5.746 -12.892 1.00 93.19 128 GLU A C 1
ATOM 1006 O O . GLU A 1 128 ? -7.854 -5.113 -13.926 1.00 93.19 128 GLU A O 1
ATOM 1011 N N . ALA A 1 129 ? -8.367 -5.513 -11.796 1.00 87.44 129 ALA A N 1
ATOM 1012 C CA . ALA A 1 129 ? -9.393 -4.475 -11.721 1.00 87.44 129 ALA A CA 1
ATOM 1013 C C . ALA A 1 129 ? -8.789 -3.074 -11.913 1.00 87.44 129 ALA A C 1
ATOM 1015 O O . ALA A 1 129 ? -9.315 -2.276 -12.692 1.00 87.44 129 ALA A O 1
ATOM 1016 N N . LEU A 1 130 ? -7.642 -2.795 -11.280 1.00 87.38 130 LEU A N 1
ATOM 1017 C CA . LEU A 1 130 ? -6.911 -1.541 -11.467 1.00 87.38 130 LEU A CA 1
ATOM 1018 C C . LEU A 1 130 ? -6.471 -1.357 -12.925 1.00 87.38 130 LEU A C 1
ATOM 1020 O O . LEU A 1 130 ? -6.607 -0.265 -13.471 1.00 87.38 130 LEU A O 1
ATOM 1024 N N . LYS A 1 131 ? -5.990 -2.421 -13.575 1.00 90.94 131 LYS A N 1
ATOM 1025 C CA . LYS A 1 131 ? -5.611 -2.410 -14.997 1.00 90.94 131 LYS A CA 1
ATOM 1026 C C . LYS A 1 131 ? -6.760 -2.005 -15.916 1.00 90.94 131 LYS A C 1
ATOM 1028 O O . LYS A 1 131 ? -6.532 -1.302 -16.896 1.00 90.94 131 LYS A O 1
ATOM 1033 N N . ASN A 1 132 ? -7.970 -2.456 -15.594 1.00 88.62 132 ASN A N 1
ATOM 1034 C CA . ASN A 1 132 ? -9.182 -2.227 -16.379 1.00 88.62 132 ASN A CA 1
ATOM 1035 C C . ASN A 1 132 ? -9.916 -0.925 -16.002 1.00 88.62 132 ASN A C 1
ATOM 1037 O O . ASN A 1 132 ? -10.960 -0.622 -16.578 1.00 88.62 132 ASN A O 1
ATOM 1041 N N . SER A 1 133 ? -9.381 -0.143 -15.058 1.00 83.75 133 SER A N 1
ATOM 1042 C CA . SER A 1 133 ? -9.930 1.146 -14.637 1.00 83.75 133 SER A CA 1
ATOM 1043 C C . SER A 1 133 ? -9.031 2.293 -15.090 1.00 83.75 133 SER A C 1
ATOM 1045 O O . SER A 1 133 ? -8.055 2.628 -14.420 1.00 83.75 133 SER A O 1
ATOM 1047 N N . ASP A 1 134 ? -9.386 2.956 -16.196 1.00 81.88 134 ASP A N 1
ATOM 1048 C CA . ASP A 1 134 ? -8.620 4.099 -16.724 1.00 81.88 134 ASP A CA 1
ATOM 1049 C C . ASP A 1 134 ? -8.403 5.191 -15.664 1.00 81.88 134 ASP A C 1
ATOM 1051 O O . ASP A 1 134 ? -7.303 5.731 -15.512 1.00 81.88 134 ASP A O 1
ATOM 1055 N N . ASN A 1 135 ? -9.451 5.506 -14.895 1.00 79.31 135 ASN A N 1
ATOM 1056 C CA . ASN A 1 135 ? -9.372 6.516 -13.845 1.00 79.31 135 ASN A CA 1
ATOM 1057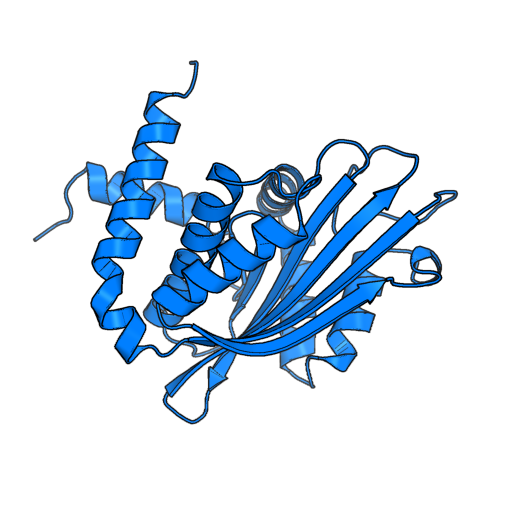 C C . ASN A 1 135 ? -8.499 6.055 -12.670 1.00 79.31 135 ASN A C 1
ATOM 1059 O O . ASN A 1 135 ? -7.638 6.812 -12.223 1.00 79.31 135 ASN A O 1
ATOM 1063 N N . GLY A 1 136 ? -8.688 4.819 -12.199 1.00 78.38 136 GLY A N 1
ATOM 1064 C CA . GLY A 1 136 ? -7.911 4.269 -11.088 1.00 78.38 136 GLY A CA 1
ATOM 1065 C C . GLY A 1 136 ? -6.436 4.166 -11.413 1.00 78.38 136 GLY A C 1
ATOM 1066 O O . GLY A 1 136 ? -5.595 4.609 -10.635 1.00 78.38 136 GLY A O 1
ATOM 1067 N N . LEU A 1 137 ? -6.120 3.679 -12.607 1.00 83.94 137 LEU A N 1
ATOM 1068 C CA . LEU A 1 137 ? -4.756 3.563 -13.085 1.00 83.94 137 LEU A CA 1
ATOM 1069 C C . LEU A 1 137 ? -4.084 4.933 -13.225 1.00 83.94 137 LEU A C 1
ATOM 1071 O O . LEU A 1 137 ? -2.922 5.091 -12.852 1.00 83.94 137 LEU A O 1
ATOM 1075 N N . ARG A 1 138 ? -4.808 5.946 -13.717 1.00 82.44 138 ARG A N 1
ATOM 1076 C CA . ARG A 1 138 ? -4.313 7.329 -13.787 1.00 82.44 138 ARG A CA 1
ATOM 1077 C C . ARG A 1 138 ? -4.003 7.888 -12.399 1.00 82.44 138 ARG A C 1
ATOM 1079 O O . ARG A 1 138 ? -2.921 8.443 -12.214 1.00 82.44 138 ARG A O 1
ATOM 1086 N N . ILE A 1 139 ? -4.921 7.735 -11.442 1.00 78.81 139 ILE A N 1
ATOM 1087 C CA . ILE A 1 139 ? -4.736 8.201 -10.059 1.00 78.81 139 ILE A CA 1
ATOM 1088 C C . ILE A 1 139 ? -3.546 7.480 -9.423 1.00 78.81 139 ILE A C 1
ATOM 1090 O O . ILE A 1 139 ? -2.607 8.140 -8.978 1.00 78.81 139 ILE A O 1
ATOM 1094 N N . PHE A 1 140 ? -3.530 6.146 -9.472 1.00 82.06 140 PHE A N 1
ATOM 1095 C CA . PHE A 1 140 ? -2.444 5.327 -8.941 1.00 82.06 140 PHE A CA 1
ATOM 1096 C C . PHE A 1 140 ? -1.089 5.762 -9.505 1.00 82.06 140 PHE A C 1
ATOM 1098 O O . PHE A 1 140 ? -0.192 6.110 -8.743 1.00 82.06 140 PHE A O 1
ATOM 1105 N N . ASN A 1 141 ? -0.960 5.857 -10.832 1.00 86.06 141 ASN A N 1
ATOM 1106 C CA . ASN A 1 141 ? 0.280 6.285 -11.477 1.00 86.06 141 ASN A CA 1
ATOM 1107 C C . ASN A 1 141 ? 0.698 7.705 -11.077 1.00 86.06 141 ASN A C 1
ATOM 1109 O O . ASN A 1 141 ? 1.890 7.953 -10.929 1.00 86.06 141 ASN A O 1
ATOM 1113 N N . SER A 1 142 ? -0.248 8.635 -10.905 1.00 81.31 142 SER A N 1
ATOM 1114 C CA . SER A 1 142 ? 0.067 10.016 -10.512 1.00 81.31 142 SER A CA 1
ATOM 1115 C C . SER A 1 142 ? 0.613 10.129 -9.086 1.00 81.31 142 SER A C 1
ATOM 1117 O O . SER A 1 142 ? 1.441 10.994 -8.818 1.00 81.31 142 SER A O 1
ATOM 1119 N N . LEU A 1 143 ? 0.192 9.231 -8.190 1.00 78.94 143 LEU A N 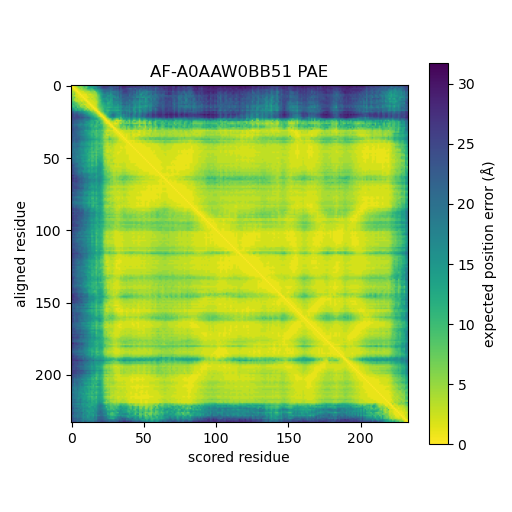1
ATOM 1120 C CA . LEU A 1 143 ? 0.629 9.198 -6.791 1.00 78.94 143 LEU A CA 1
ATOM 1121 C C . LEU A 1 143 ? 1.912 8.374 -6.604 1.00 78.94 143 LEU A C 1
ATOM 1123 O O . LEU A 1 143 ? 2.710 8.638 -5.699 1.00 78.94 143 LEU A O 1
ATOM 1127 N N . ALA A 1 144 ? 2.118 7.387 -7.475 1.00 85.50 144 ALA A N 1
ATOM 1128 C CA . ALA A 1 144 ? 3.150 6.374 -7.326 1.00 85.50 144 ALA A CA 1
ATOM 1129 C C . ALA A 1 144 ? 4.446 6.634 -8.110 1.00 85.50 144 ALA A C 1
ATOM 1131 O O . ALA A 1 144 ? 5.382 5.852 -7.965 1.00 85.50 144 ALA A O 1
ATOM 1132 N N . LYS A 1 145 ? 4.553 7.685 -8.939 1.00 86.44 145 LYS A N 1
ATOM 1133 C CA . LYS A 1 145 ? 5.759 7.911 -9.763 1.00 86.44 145 LYS A CA 1
ATOM 1134 C C . LYS A 1 145 ? 6.232 9.358 -9.838 1.00 86.44 145 LYS A C 1
ATOM 1136 O O . LYS A 1 145 ? 5.438 10.291 -9.783 1.00 86.44 145 LYS A O 1
ATOM 1141 N N . SER A 1 146 ? 7.528 9.509 -10.086 1.00 85.44 146 SER A N 1
ATOM 1142 C CA . SER A 1 146 ? 8.204 10.768 -10.394 1.00 85.44 146 SER A CA 1
ATOM 1143 C C . SER A 1 146 ? 9.283 10.505 -11.451 1.00 85.44 146 SER A C 1
ATOM 1145 O O . SER A 1 146 ? 10.337 9.941 -11.164 1.00 85.44 146 SER A O 1
ATOM 1147 N N . GLY A 1 147 ? 8.992 10.846 -12.714 1.00 88.69 147 GLY A N 1
ATOM 1148 C CA . GLY A 1 147 ? 9.894 10.614 -13.852 1.00 88.69 147 GLY A CA 1
ATOM 1149 C C . GLY A 1 147 ? 10.312 9.147 -14.010 1.00 88.69 147 GLY A C 1
ATOM 1150 O O . GLY A 1 147 ? 9.519 8.308 -14.441 1.00 88.69 147 GLY A O 1
ATOM 1151 N N . GLN A 1 148 ? 11.561 8.858 -13.643 1.00 93.50 148 GLN A N 1
ATOM 1152 C CA . GLN A 1 148 ? 12.222 7.554 -13.783 1.00 93.50 148 GLN A CA 1
ATOM 1153 C C . GLN A 1 148 ? 12.164 6.701 -12.507 1.00 93.50 148 GLN A C 1
ATOM 1155 O O . GLN A 1 148 ? 12.797 5.646 -12.438 1.00 93.50 148 GLN A O 1
ATOM 1160 N N . GLN A 1 149 ? 11.440 7.163 -11.485 1.00 91.31 149 GLN A N 1
ATOM 1161 C CA . GLN A 1 149 ? 11.304 6.500 -10.192 1.00 91.31 149 GLN A CA 1
ATOM 1162 C C . GLN A 1 149 ? 9.836 6.231 -9.872 1.00 91.31 149 GLN A C 1
ATOM 1164 O O . GLN A 1 149 ? 8.956 7.037 -10.193 1.00 91.31 149 GLN A O 1
ATOM 1169 N N . ALA A 1 150 ? 9.575 5.107 -9.216 1.00 91.56 150 ALA A N 1
ATOM 1170 C CA . ALA A 1 150 ? 8.263 4.767 -8.699 1.00 91.56 150 ALA A CA 1
ATOM 1171 C C . ALA A 1 150 ? 8.356 4.206 -7.282 1.00 91.56 150 ALA A C 1
ATOM 1173 O O . ALA A 1 150 ? 9.273 3.458 -6.947 1.00 91.56 150 ALA A O 1
ATOM 1174 N N . SER A 1 151 ? 7.381 4.577 -6.461 1.00 88.81 151 SER A N 1
ATOM 1175 C CA . SER A 1 151 ? 7.184 4.104 -5.099 1.00 88.81 151 SER A CA 1
ATOM 1176 C C . SER A 1 151 ? 5.698 3.860 -4.885 1.00 88.81 151 SER A C 1
ATOM 1178 O O . SER A 1 151 ? 4.889 4.777 -5.030 1.00 88.81 151 SER A O 1
ATOM 1180 N N . PHE A 1 152 ? 5.344 2.620 -4.574 1.00 90.50 152 PHE A N 1
ATOM 1181 C CA . PHE A 1 152 ? 3.965 2.187 -4.396 1.00 90.50 152 PHE A CA 1
ATOM 1182 C C . PHE A 1 152 ? 3.892 1.068 -3.368 1.00 90.50 152 PHE A C 1
ATOM 1184 O O . PHE A 1 152 ? 4.904 0.507 -2.951 1.00 90.50 152 PHE A O 1
ATOM 1191 N N . SER A 1 153 ? 2.678 0.725 -2.962 1.00 91.19 153 SER A N 1
ATOM 1192 C CA . SER A 1 153 ? 2.457 -0.461 -2.140 1.00 91.19 153 SER A CA 1
ATOM 1193 C C . SER A 1 153 ? 1.138 -1.123 -2.483 1.00 91.19 153 SER A C 1
ATOM 1195 O O . SER A 1 153 ? 0.265 -0.509 -3.101 1.00 91.19 153 SER A O 1
ATOM 1197 N N . LEU A 1 154 ? 1.016 -2.393 -2.128 1.00 94.38 154 LEU A N 1
ATOM 1198 C CA . LEU A 1 154 ? -0.207 -3.154 -2.313 1.00 94.38 154 LEU A CA 1
ATOM 1199 C C . LEU A 1 154 ? -0.313 -4.278 -1.301 1.00 94.38 154 LEU A C 1
ATOM 1201 O O . LEU A 1 154 ? 0.695 -4.816 -0.845 1.00 94.38 154 LEU A O 1
ATOM 1205 N N . GLY A 1 155 ? -1.539 -4.628 -0.936 1.00 95.00 155 GLY A N 1
ATOM 1206 C CA . GLY A 1 155 ? -1.746 -5.625 0.099 1.00 95.00 155 GLY A CA 1
ATOM 1207 C C . GLY A 1 155 ? -3.187 -6.059 0.271 1.00 95.00 155 GLY A C 1
ATOM 1208 O O . GLY A 1 155 ? -4.101 -5.549 -0.382 1.00 95.00 155 GLY A O 1
ATOM 1209 N N . VAL A 1 156 ? -3.366 -7.002 1.191 1.00 95.62 156 VAL A N 1
ATOM 1210 C CA . VAL A 1 156 ? -4.653 -7.616 1.515 1.00 95.62 156 VAL A CA 1
ATOM 1211 C C . VAL A 1 156 ? -4.970 -7.426 2.990 1.00 95.62 156 VAL A C 1
ATOM 1213 O O . VAL A 1 156 ? -4.173 -7.757 3.870 1.00 95.62 156 VAL A O 1
ATOM 1216 N N . CYS A 1 157 ? -6.163 -6.905 3.241 1.00 95.25 157 CYS A N 1
ATOM 1217 C CA . CYS A 1 157 ? -6.766 -6.741 4.547 1.00 95.25 157 CYS A CA 1
ATOM 1218 C C . CYS A 1 157 ? -7.706 -7.909 4.835 1.00 95.25 157 CYS A C 1
ATOM 1220 O O . CYS A 1 157 ? -8.631 -8.200 4.073 1.00 95.25 157 CYS A O 1
ATOM 1222 N N . ASN A 1 158 ? -7.476 -8.542 5.975 1.00 93.25 158 ASN A N 1
ATOM 1223 C CA . ASN A 1 158 ? -8.155 -9.726 6.461 1.00 93.25 158 ASN A CA 1
ATOM 1224 C C . ASN A 1 158 ? -8.784 -9.468 7.831 1.00 93.25 158 ASN A C 1
ATOM 1226 O O . ASN A 1 158 ? -8.267 -8.699 8.640 1.00 93.25 158 ASN A O 1
ATOM 1230 N N . GLN A 1 159 ? -9.858 -10.191 8.136 1.00 91.75 159 GLN A N 1
ATOM 1231 C CA . GLN A 1 159 ? -10.366 -10.277 9.501 1.00 91.75 159 GLN A CA 1
ATOM 1232 C C . GLN A 1 159 ? -9.468 -11.229 10.307 1.00 91.75 159 GLN A C 1
ATOM 1234 O O . GLN A 1 159 ? -9.404 -12.426 10.019 1.00 91.75 159 GLN A O 1
ATOM 1239 N N . ALA A 1 160 ? -8.777 -10.714 11.322 1.00 88.94 160 ALA A N 1
ATOM 1240 C CA . ALA A 1 160 ? -8.041 -11.542 12.268 1.00 88.94 160 ALA A CA 1
ATOM 1241 C C . ALA A 1 160 ? -9.013 -12.326 13.170 1.00 88.94 160 ALA A C 1
ATOM 1243 O O . ALA A 1 160 ? -10.139 -11.896 13.435 1.00 88.94 160 ALA A O 1
ATOM 1244 N N . SER A 1 161 ? -8.569 -13.475 13.689 1.00 86.50 161 SER A N 1
ATOM 1245 C CA . SER A 1 161 ? -9.402 -14.386 14.494 1.00 86.50 161 SER A CA 1
ATOM 1246 C C . SER A 1 161 ? -9.925 -13.784 15.803 1.00 86.50 161 SER A C 1
ATOM 1248 O O . SER A 1 161 ? -10.845 -14.328 16.404 1.00 86.50 161 SER A O 1
ATOM 1250 N N . ASN A 1 162 ? -9.319 -12.693 16.268 1.00 88.25 162 ASN A N 1
ATOM 1251 C CA . ASN A 1 162 ? -9.675 -11.963 17.485 1.00 88.25 162 ASN A CA 1
ATOM 1252 C C . ASN A 1 162 ? -10.600 -10.757 17.231 1.00 88.25 162 ASN A C 1
ATOM 1254 O O . ASN A 1 162 ? -10.882 -10.027 18.173 1.00 88.25 162 ASN A O 1
ATOM 1258 N N . GLY A 1 163 ? -11.061 -10.535 15.996 1.00 89.50 163 GLY A N 1
ATOM 1259 C CA . GLY A 1 163 ? -11.925 -9.400 15.648 1.00 89.50 163 GLY A CA 1
ATOM 1260 C C . GLY A 1 163 ? -11.185 -8.150 15.153 1.00 89.50 163 GLY A C 1
ATOM 1261 O O . GLY A 1 163 ? -11.830 -7.246 14.625 1.00 89.50 163 GLY A O 1
ATOM 1262 N N . ASN A 1 164 ? -9.852 -8.132 15.217 1.00 95.75 164 ASN A N 1
ATOM 1263 C CA . ASN A 1 164 ? -9.025 -7.064 14.649 1.00 95.75 164 ASN A CA 1
ATOM 1264 C C . ASN A 1 164 ? -8.852 -7.202 13.129 1.00 95.75 164 ASN A C 1
ATOM 1266 O O . ASN A 1 164 ? -9.230 -8.216 12.535 1.00 95.75 164 ASN A O 1
ATOM 1270 N N . VAL A 1 165 ? -8.231 -6.205 12.494 1.00 96.56 165 VAL A N 1
ATOM 1271 C CA . VAL A 1 165 ? -7.887 -6.262 11.064 1.00 96.56 165 VAL A CA 1
ATOM 1272 C C . VAL A 1 165 ? -6.418 -6.620 10.901 1.00 96.56 165 VAL A C 1
ATOM 1274 O O . VAL A 1 165 ? -5.552 -5.939 11.439 1.00 96.56 165 VAL A O 1
ATOM 1277 N N . LEU A 1 166 ? -6.124 -7.672 10.145 1.00 96.00 166 LEU A N 1
ATOM 1278 C CA . LEU A 1 166 ? -4.773 -8.004 9.706 1.00 96.00 166 LEU A CA 1
ATOM 1279 C C . LEU A 1 166 ? -4.529 -7.368 8.339 1.00 96.00 166 LEU A C 1
ATOM 1281 O O . LEU A 1 166 ? -5.337 -7.553 7.436 1.00 96.00 166 LEU A O 1
ATOM 1285 N N . PHE A 1 167 ? -3.410 -6.681 8.160 1.00 95.88 167 PHE A N 1
ATOM 1286 C CA . PHE A 1 167 ? -2.993 -6.144 6.874 1.00 95.88 167 PHE A CA 1
ATOM 1287 C C . PHE A 1 167 ? -1.615 -6.684 6.508 1.00 95.88 167 PHE A C 1
ATOM 1289 O O . PHE A 1 167 ? -0.631 -6.468 7.220 1.00 95.88 167 PHE A O 1
ATOM 1296 N N . GLN A 1 168 ? -1.564 -7.408 5.394 1.00 96.00 168 GLN A N 1
ATOM 1297 C CA . GLN A 1 168 ? -0.335 -7.909 4.796 1.00 96.00 168 GLN A CA 1
ATOM 1298 C C . GLN A 1 168 ? -0.049 -7.082 3.544 1.00 96.00 168 GLN A C 1
ATOM 1300 O O . GLN A 1 168 ? -0.819 -7.125 2.582 1.00 96.00 168 GLN A O 1
ATOM 1305 N N . ILE A 1 169 ? 1.029 -6.304 3.577 1.00 94.56 169 ILE A N 1
ATOM 1306 C CA . ILE A 1 169 ? 1.335 -5.274 2.582 1.00 94.56 169 ILE A CA 1
ATOM 1307 C C . ILE A 1 169 ? 2.78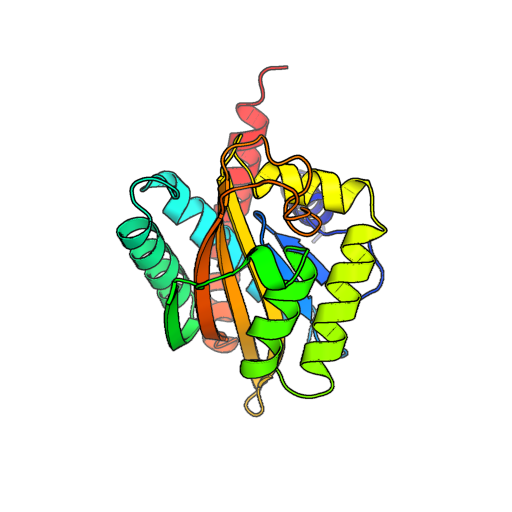8 -5.376 2.115 1.00 94.56 169 ILE A C 1
ATOM 1309 O O . ILE A 1 169 ? 3.712 -5.526 2.917 1.00 94.56 169 ILE A O 1
ATOM 1313 N N . GLY A 1 170 ? 2.973 -5.268 0.802 1.00 94.38 170 GLY A N 1
ATOM 1314 C CA . GLY A 1 170 ? 4.262 -5.085 0.151 1.00 94.38 170 GLY A CA 1
ATOM 1315 C C . GLY A 1 170 ? 4.466 -3.622 -0.242 1.00 94.38 170 GLY A C 1
ATOM 1316 O O . GLY A 1 170 ? 3.575 -2.998 -0.819 1.00 94.38 170 GLY A O 1
ATOM 1317 N N . TYR A 1 171 ? 5.642 -3.081 0.055 1.00 91.44 171 TYR A N 1
ATOM 1318 C CA . TYR A 1 171 ? 6.124 -1.773 -0.371 1.00 91.44 171 TYR A CA 1
ATOM 1319 C C . TYR A 1 171 ? 7.197 -1.964 -1.426 1.00 91.44 171 TYR A C 1
ATOM 1321 O O . TYR A 1 171 ? 8.121 -2.756 -1.252 1.00 91.44 171 TYR A O 1
ATOM 1329 N N . TYR A 1 172 ? 7.104 -1.204 -2.504 1.00 93.44 172 TYR A N 1
ATOM 1330 C CA . TYR A 1 172 ? 7.980 -1.353 -3.648 1.00 93.44 172 TYR A CA 1
ATOM 1331 C C . TYR A 1 172 ? 8.530 -0.001 -4.047 1.00 93.44 172 TYR A C 1
ATOM 1333 O O . TYR A 1 172 ? 7.806 0.994 -4.133 1.00 93.44 172 TYR A O 1
ATOM 1341 N N . TYR A 1 173 ? 9.828 0.018 -4.308 1.00 92.38 173 TYR A N 1
ATOM 1342 C CA . TYR A 1 173 ? 10.498 1.139 -4.933 1.00 92.38 173 TYR A CA 1
ATOM 1343 C C . TYR A 1 173 ? 11.309 0.617 -6.103 1.00 92.38 173 TYR A C 1
ATOM 1345 O O . TYR A 1 173 ? 12.064 -0.345 -5.952 1.00 92.38 173 TYR A O 1
ATOM 1353 N N . TYR A 1 174 ? 11.203 1.275 -7.250 1.00 93.94 174 TYR A N 1
ATOM 1354 C CA . TYR A 1 174 ? 12.128 1.012 -8.335 1.00 93.94 174 TYR A CA 1
ATOM 1355 C C . TYR A 1 174 ? 12.502 2.273 -9.095 1.00 93.94 174 TYR A C 1
ATOM 1357 O O . TYR A 1 174 ? 11.733 3.230 -9.194 1.00 93.94 174 TYR A O 1
ATOM 1365 N N . SER A 1 175 ? 13.716 2.260 -9.632 1.00 93.75 175 SER A N 1
ATOM 1366 C CA . SER A 1 175 ? 14.213 3.285 -10.542 1.00 93.75 175 SER A CA 1
ATOM 1367 C C . SER A 1 175 ? 14.690 2.646 -11.833 1.00 93.75 175 SER A C 1
ATOM 1369 O O . SER A 1 175 ? 15.162 1.505 -11.836 1.00 93.75 175 SER A O 1
ATOM 1371 N N . THR A 1 176 ? 14.555 3.383 -12.931 1.00 94.81 176 THR A N 1
ATOM 1372 C CA . THR A 1 176 ? 14.985 2.931 -14.254 1.00 94.81 176 THR A CA 1
ATOM 1373 C C . THR A 1 176 ? 15.807 4.003 -14.966 1.00 94.81 176 THR A C 1
ATOM 1375 O O . THR A 1 176 ? 15.954 5.118 -14.471 1.00 94.81 176 THR A O 1
ATOM 1378 N N . ASN A 1 177 ? 16.359 3.671 -16.131 1.00 93.81 177 ASN A N 1
ATOM 1379 C CA . ASN A 1 177 ? 17.029 4.619 -17.025 1.00 93.81 177 ASN A CA 1
ATOM 1380 C C . ASN A 1 177 ? 16.082 5.297 -18.037 1.00 93.81 177 ASN A C 1
ATOM 1382 O O . ASN A 1 177 ? 16.553 6.035 -18.904 1.00 93.81 177 ASN A O 1
ATOM 1386 N N . VAL A 1 178 ? 14.774 5.034 -17.964 1.00 93.56 178 VAL A N 1
ATOM 1387 C CA . VAL A 1 178 ? 13.745 5.592 -18.853 1.00 93.56 178 VAL A CA 1
ATOM 1388 C C . VAL A 1 178 ? 12.563 6.128 -18.045 1.00 93.56 178 VAL A C 1
ATOM 1390 O O . VAL A 1 178 ? 12.403 5.832 -16.862 1.00 93.56 178 VAL A O 1
ATOM 1393 N N . ASP A 1 179 ? 11.713 6.938 -18.669 1.00 92.81 179 ASP A N 1
ATOM 1394 C CA . ASP A 1 179 ? 10.529 7.443 -17.977 1.00 92.81 179 ASP A CA 1
ATOM 1395 C C . ASP A 1 179 ? 9.498 6.336 -17.748 1.00 92.81 179 ASP A C 1
ATOM 1397 O O . ASP A 1 179 ? 9.143 5.568 -18.648 1.00 92.81 179 ASP A O 1
ATOM 1401 N N . ILE A 1 180 ? 8.968 6.291 -16.527 1.00 93.50 180 ILE A N 1
ATOM 1402 C CA . ILE A 1 180 ? 7.923 5.351 -16.143 1.00 93.50 180 ILE A CA 1
ATOM 1403 C C . ILE A 1 180 ? 6.579 5.916 -16.602 1.00 93.50 180 ILE A C 1
ATOM 1405 O O . ILE A 1 180 ? 6.118 6.969 -16.143 1.00 93.50 180 ILE A O 1
ATOM 1409 N N . THR A 1 181 ? 5.927 5.198 -17.512 1.00 87.88 181 THR A N 1
ATOM 1410 C CA . THR A 1 181 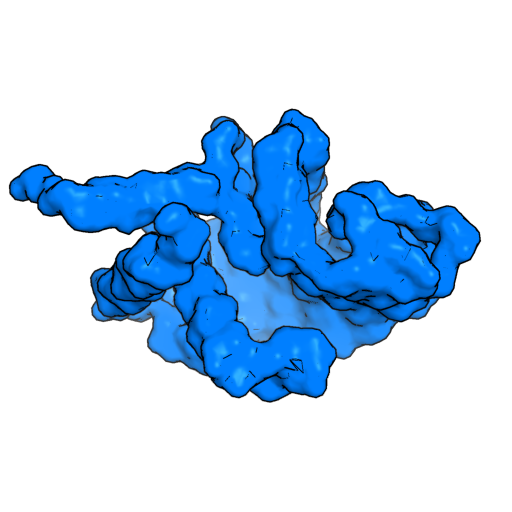? 4.595 5.545 -18.031 1.00 87.88 181 THR A CA 1
ATOM 1411 C C . THR A 1 181 ? 3.479 4.882 -17.233 1.00 87.88 181 THR A C 1
ATOM 1413 O O . THR A 1 181 ? 2.450 5.506 -16.983 1.00 87.88 181 THR A O 1
ATOM 1416 N N . ASN A 1 182 ? 3.704 3.649 -16.785 1.00 93.19 182 ASN A N 1
ATOM 1417 C CA . ASN A 1 182 ? 2.783 2.867 -15.977 1.00 93.19 182 ASN A CA 1
ATOM 1418 C C . ASN A 1 182 ? 3.570 2.167 -14.872 1.00 93.19 182 ASN A C 1
ATOM 1420 O O . ASN A 1 182 ? 4.571 1.539 -15.184 1.00 93.19 182 ASN A O 1
ATOM 1424 N N . VAL A 1 183 ? 3.150 2.301 -13.616 1.00 94.06 183 VAL A N 1
ATOM 1425 C CA . VAL A 1 183 ? 3.904 1.810 -12.458 1.00 94.06 183 VAL A CA 1
ATOM 1426 C C . VAL A 1 183 ? 3.810 0.292 -12.341 1.00 94.06 183 VAL A C 1
ATOM 1428 O O . VAL A 1 183 ? 4.823 -0.393 -12.419 1.00 94.06 183 VAL A O 1
ATOM 1431 N N . LEU A 1 184 ? 2.598 -0.253 -12.205 1.00 95.62 184 LEU A N 1
ATOM 1432 C CA . LEU A 1 184 ? 2.417 -1.700 -12.047 1.00 95.62 184 LEU A CA 1
ATOM 1433 C C . LEU A 1 184 ? 2.601 -2.457 -13.361 1.00 95.62 184 LEU A C 1
ATOM 1435 O O . LEU A 1 184 ? 3.103 -3.570 -13.356 1.00 95.62 184 LEU A O 1
ATOM 1439 N N . PHE A 1 185 ? 2.253 -1.855 -14.497 1.00 96.56 185 PHE A N 1
ATOM 1440 C CA . PHE A 1 185 ? 2.322 -2.534 -15.796 1.00 96.56 185 PHE A CA 1
ATOM 1441 C C . PHE A 1 185 ? 3.540 -2.109 -16.625 1.00 96.56 185 PHE A C 1
ATOM 1443 O O . PHE A 1 185 ? 3.533 -2.223 -17.855 1.00 96.56 185 PHE A O 1
ATOM 1450 N N . PHE A 1 186 ? 4.585 -1.593 -15.967 1.00 96.56 186 PHE A N 1
ATOM 1451 C CA . PHE A 1 186 ? 5.863 -1.311 -16.613 1.00 96.56 186 PHE A CA 1
ATOM 1452 C C . PHE A 1 186 ? 6.477 -2.603 -17.155 1.00 96.56 186 PHE A C 1
ATOM 1454 O O . PHE A 1 186 ? 6.510 -3.618 -16.457 1.00 96.56 186 PHE A O 1
ATOM 1461 N N . LYS A 1 187 ? 6.996 -2.554 -18.386 1.00 95.88 187 LYS A N 1
ATOM 1462 C CA . LYS A 1 187 ? 7.705 -3.674 -19.014 1.00 95.88 187 LYS A CA 1
ATOM 1463 C C . LYS A 1 187 ? 9.207 -3.458 -18.920 1.00 95.88 187 LYS A C 1
ATOM 1465 O O . LYS A 1 187 ? 9.700 -2.411 -19.331 1.00 95.88 187 LYS A O 1
ATOM 1470 N N . PHE A 1 188 ? 9.923 -4.474 -18.463 1.00 93.00 188 PHE A N 1
ATOM 1471 C CA . PHE A 1 188 ? 11.379 -4.485 -18.423 1.00 93.00 188 PHE A CA 1
ATOM 1472 C C . PHE A 1 188 ? 11.934 -4.844 -19.810 1.00 93.00 188 PHE A C 1
ATOM 1474 O O . PHE A 1 188 ? 12.218 -6.004 -20.099 1.00 93.00 188 PHE A O 1
ATOM 1481 N N . VAL A 1 189 ? 12.022 -3.863 -20.714 1.00 89.69 189 VAL A N 1
ATOM 1482 C CA . VAL A 1 189 ? 12.523 -4.055 -22.090 1.00 89.69 189 VAL A CA 1
ATOM 1483 C C . VAL A 1 189 ? 13.671 -3.092 -22.343 1.00 89.69 189 VAL A C 1
ATOM 1485 O O . VAL A 1 189 ? 13.448 -1.889 -22.411 1.00 89.69 189 VAL A O 1
ATOM 1488 N N . ASP A 1 190 ? 14.886 -3.626 -22.488 1.00 84.88 190 ASP A N 1
ATOM 1489 C CA . ASP A 1 190 ? 16.119 -2.848 -22.688 1.00 84.88 190 ASP A CA 1
ATOM 1490 C C . ASP A 1 190 ? 16.355 -1.775 -21.600 1.00 84.88 190 ASP A C 1
ATOM 1492 O O . ASP A 1 190 ? 16.933 -0.712 -21.844 1.00 84.88 190 ASP A O 1
ATOM 1496 N N . THR A 1 191 ? 15.905 -2.060 -20.374 1.00 85.50 191 THR A N 1
ATOM 1497 C CA . THR A 1 191 ? 15.982 -1.156 -19.220 1.00 85.50 191 THR A CA 1
ATOM 1498 C C . THR A 1 191 ? 16.891 -1.694 -18.129 1.00 85.50 191 THR A C 1
ATOM 1500 O O . THR A 1 191 ? 16.775 -2.854 -17.739 1.00 85.50 191 THR A O 1
ATOM 1503 N N . THR A 1 192 ? 17.709 -0.818 -17.551 1.00 88.19 192 THR A N 1
ATOM 1504 C CA . THR A 1 192 ? 18.366 -1.077 -16.266 1.00 88.19 192 THR A CA 1
ATOM 1505 C C . THR A 1 192 ? 17.392 -0.729 -15.153 1.00 88.19 192 THR A C 1
ATOM 1507 O O . THR A 1 192 ? 16.868 0.385 -15.133 1.00 88.19 192 THR A O 1
ATOM 1510 N N . VAL A 1 193 ? 17.169 -1.654 -14.220 1.00 93.00 193 VAL A N 1
ATOM 1511 C CA . VAL A 1 193 ? 16.230 -1.471 -13.109 1.00 93.00 193 VAL A CA 1
ATOM 1512 C C . VAL A 1 193 ? 16.944 -1.723 -11.790 1.00 93.00 193 VAL A C 1
ATOM 1514 O O . VAL A 1 193 ? 17.602 -2.743 -11.619 1.00 93.00 193 VAL A O 1
ATOM 1517 N N . ASN A 1 194 ? 16.792 -0.798 -10.846 1.00 93.81 194 ASN A N 1
ATOM 1518 C CA . ASN A 1 194 ? 17.052 -1.079 -9.438 1.00 93.81 194 ASN A CA 1
ATOM 1519 C C . ASN A 1 194 ? 15.707 -1.263 -8.760 1.00 93.81 194 ASN A C 1
ATOM 1521 O O . ASN A 1 194 ? 14.869 -0.367 -8.855 1.00 93.81 194 ASN A O 1
ATOM 1525 N N . PHE A 1 195 ? 15.517 -2.382 -8.074 1.00 95.25 195 PHE A N 1
ATOM 1526 C CA . PHE A 1 195 ? 14.254 -2.706 -7.432 1.00 95.25 195 PHE A CA 1
ATOM 1527 C C . PHE A 1 195 ? 14.494 -3.058 -5.964 1.00 95.25 195 PHE A C 1
ATOM 1529 O O . PHE A 1 195 ? 15.393 -3.833 -5.631 1.00 95.25 195 PHE A O 1
ATOM 1536 N N . SER A 1 196 ? 13.688 -2.474 -5.088 1.00 93.62 196 SER A N 1
ATOM 1537 C CA . SER A 1 196 ? 13.676 -2.739 -3.655 1.00 93.62 196 SER A CA 1
ATOM 1538 C C . SER A 1 196 ? 12.264 -3.108 -3.233 1.00 93.62 196 SER A C 1
ATOM 1540 O O . SER A 1 196 ? 11.286 -2.530 -3.714 1.00 93.62 196 SER A O 1
ATOM 1542 N N . GLN A 1 197 ? 12.176 -4.042 -2.299 1.00 93.38 197 GLN A N 1
ATOM 1543 C CA . GLN A 1 197 ? 10.937 -4.443 -1.663 1.00 93.38 197 GLN A CA 1
ATOM 1544 C C . GLN A 1 197 ? 11.006 -4.209 -0.156 1.00 93.38 197 GLN A C 1
ATOM 1546 O O . GLN A 1 197 ? 12.077 -4.239 0.450 1.00 93.38 197 GLN A O 1
ATOM 1551 N N . GLY A 1 198 ? 9.847 -4.078 0.464 1.00 91.12 198 GLY A N 1
ATOM 1552 C CA . GLY A 1 198 ? 9.665 -4.392 1.865 1.00 91.12 198 GLY A CA 1
ATOM 1553 C C . GLY A 1 198 ? 8.333 -5.086 2.068 1.00 91.12 198 GLY A C 1
ATOM 1554 O O . GLY A 1 198 ? 7.355 -4.724 1.427 1.00 91.12 198 GLY A O 1
ATOM 1555 N N . ASN A 1 199 ? 8.284 -6.078 2.947 1.00 92.81 199 ASN A N 1
ATOM 1556 C CA . ASN A 1 199 ? 7.040 -6.766 3.286 1.00 92.81 199 ASN A CA 1
ATOM 1557 C C . ASN A 1 199 ? 6.743 -6.557 4.760 1.00 92.81 199 ASN A C 1
ATOM 1559 O O . ASN A 1 199 ? 7.642 -6.669 5.599 1.00 92.81 199 ASN A O 1
ATOM 1563 N N . GLN A 1 200 ? 5.484 -6.267 5.060 1.00 91.75 200 GLN A N 1
ATOM 1564 C CA . GLN A 1 200 ? 5.022 -5.982 6.404 1.00 91.75 200 GLN A CA 1
ATOM 1565 C C . GLN A 1 200 ? 3.721 -6.730 6.683 1.00 91.75 200 GLN A C 1
ATOM 1567 O O . GLN A 1 200 ? 2.790 -6.723 5.876 1.00 91.75 200 GLN A O 1
ATOM 1572 N N . GLU A 1 201 ? 3.648 -7.329 7.867 1.00 94.31 201 GLU A N 1
ATOM 1573 C CA . GLU A 1 201 ? 2.390 -7.756 8.469 1.00 94.31 201 GLU A CA 1
ATOM 1574 C C . GLU A 1 201 ? 2.112 -6.861 9.673 1.00 94.31 201 GLU A C 1
ATOM 1576 O O . GLU A 1 201 ? 2.955 -6.710 10.564 1.00 94.31 201 GLU A O 1
ATOM 1581 N N . MET A 1 202 ? 0.924 -6.270 9.706 1.00 95.56 202 MET A N 1
ATOM 1582 C CA . MET A 1 202 ? 0.481 -5.395 10.783 1.00 95.56 202 MET A CA 1
ATOM 1583 C C . MET A 1 202 ? -0.965 -5.695 11.154 1.00 95.56 202 MET A C 1
ATOM 1585 O O . MET A 1 202 ? -1.764 -6.111 10.320 1.00 95.56 202 MET A O 1
ATOM 1589 N N . GLU A 1 203 ? -1.304 -5.504 12.420 1.00 97.38 203 GLU A N 1
ATOM 1590 C CA . GLU A 1 203 ? -2.651 -5.726 12.935 1.00 97.38 203 GLU A CA 1
ATOM 1591 C C . GLU A 1 203 ? -3.202 -4.434 13.532 1.00 97.38 203 GLU A C 1
ATOM 1593 O O . GLU A 1 203 ? -2.560 -3.829 14.390 1.00 97.38 203 GLU A O 1
ATOM 1598 N N . LEU A 1 204 ? -4.382 -4.014 13.085 1.00 97.88 204 LEU A N 1
ATOM 1599 C CA . LEU A 1 204 ? -5.098 -2.874 13.636 1.00 97.88 204 LEU A CA 1
ATOM 1600 C C . LEU A 1 204 ? -5.963 -3.343 14.794 1.00 97.88 204 LEU A C 1
ATOM 1602 O O . LEU A 1 204 ? -6.941 -4.067 14.590 1.00 97.88 204 LEU A O 1
ATOM 1606 N N . ASN A 1 205 ? -5.641 -2.882 15.999 1.00 97.38 205 ASN A N 1
ATOM 1607 C CA . ASN A 1 205 ? -6.538 -3.036 17.129 1.00 97.38 205 ASN A CA 1
ATOM 1608 C C . ASN A 1 205 ? -7.745 -2.103 16.944 1.00 97.38 205 ASN A C 1
ATOM 1610 O O . ASN A 1 205 ? -7.633 -0.884 17.096 1.00 97.38 205 ASN A O 1
ATOM 1614 N N . THR A 1 206 ? -8.899 -2.679 16.613 1.00 95.75 206 THR A N 1
ATOM 1615 C CA . THR A 1 206 ? -10.103 -1.917 16.246 1.00 95.75 206 THR A CA 1
ATOM 1616 C C . THR A 1 206 ? -10.708 -1.176 17.436 1.00 95.75 206 THR A C 1
ATOM 1618 O O . THR A 1 206 ? -11.308 -0.115 17.262 1.00 95.75 206 THR A O 1
ATOM 1621 N N . GLU A 1 207 ? -10.528 -1.691 18.655 1.00 96.00 207 GLU A N 1
ATOM 1622 C CA . GLU A 1 207 ? -10.967 -1.014 19.879 1.00 96.00 207 GLU A CA 1
ATOM 1623 C C . GLU A 1 207 ? -10.112 0.226 20.153 1.00 96.00 207 GLU A C 1
ATOM 1625 O O . GLU A 1 207 ? -10.654 1.309 20.375 1.00 96.00 207 GLU A O 1
ATOM 1630 N N . VAL A 1 208 ? -8.783 0.095 20.071 1.00 97.31 208 VAL A N 1
ATOM 1631 C CA . VAL A 1 208 ? -7.844 1.211 20.264 1.00 97.31 208 VAL A CA 1
ATOM 1632 C C . VAL A 1 208 ? -8.058 2.274 19.193 1.00 97.31 208 VAL A C 1
ATOM 1634 O O . VAL A 1 208 ? -8.260 3.440 19.541 1.00 97.31 208 VAL A O 1
ATOM 1637 N N . TYR A 1 209 ? -8.095 1.887 17.913 1.00 97.44 209 TYR A N 1
ATOM 1638 C CA . TYR A 1 209 ? -8.363 2.829 16.825 1.00 97.44 209 TYR A CA 1
ATOM 1639 C C . TYR A 1 209 ? -9.714 3.522 17.010 1.00 97.44 209 TYR A C 1
ATOM 1641 O O . TYR A 1 209 ? -9.834 4.734 16.822 1.00 97.44 209 TYR A O 1
ATOM 1649 N N . GLY A 1 210 ? -10.721 2.780 17.478 1.00 96.88 210 GLY A N 1
ATOM 1650 C CA . GLY A 1 210 ? -12.040 3.321 17.773 1.00 96.88 210 GLY A CA 1
ATOM 1651 C C . GLY A 1 210 ? -12.031 4.500 18.747 1.00 96.88 210 GLY A C 1
ATOM 1652 O O . GLY A 1 210 ? -12.864 5.392 18.604 1.00 96.88 210 GLY A O 1
ATOM 1653 N N . THR A 1 211 ? -11.068 4.564 19.674 1.00 97.69 211 THR A N 1
ATOM 1654 C CA . THR A 1 211 ? -10.933 5.690 20.618 1.00 97.69 211 THR A CA 1
ATOM 1655 C C . THR A 1 211 ? -10.364 6.967 19.992 1.00 97.69 211 THR A C 1
ATOM 1657 O O . THR A 1 211 ? -10.583 8.053 20.527 1.00 97.69 211 THR A O 1
ATOM 1660 N N . VAL A 1 212 ? -9.658 6.862 18.860 1.00 97.38 212 VAL A N 1
ATOM 1661 C CA . VAL A 1 212 ? -8.999 7.991 18.174 1.00 97.38 212 VAL A CA 1
ATOM 1662 C C . VAL A 1 212 ? -9.580 8.293 16.791 1.00 97.38 212 VAL A C 1
ATOM 1664 O O . VAL A 1 212 ? -9.195 9.288 16.177 1.00 97.38 212 VAL A O 1
ATOM 1667 N N . ARG A 1 213 ? -10.531 7.485 16.303 1.00 95.81 213 ARG A N 1
ATOM 1668 C CA . ARG A 1 213 ? -11.124 7.579 14.957 1.00 95.81 213 ARG A CA 1
ATOM 1669 C C . ARG A 1 213 ? -11.552 8.995 14.582 1.00 95.81 213 ARG A C 1
ATOM 1671 O O . ARG A 1 213 ? -11.163 9.497 13.532 1.00 95.81 213 ARG A O 1
ATOM 1678 N N . GLU A 1 214 ? -12.316 9.662 15.445 1.00 93.56 214 GLU A N 1
ATOM 1679 C CA . GLU A 1 214 ? -12.802 11.020 15.171 1.00 93.56 214 GLU A CA 1
ATOM 1680 C C . GLU A 1 214 ? -11.652 12.025 15.008 1.00 93.56 214 GLU A C 1
ATOM 1682 O O . GLU A 1 214 ? -11.693 12.870 14.117 1.00 93.56 214 GLU A O 1
ATOM 1687 N N . GLN A 1 215 ? -10.579 11.891 15.794 1.00 93.62 215 GLN A N 1
ATOM 1688 C CA . GLN A 1 215 ? -9.401 12.759 15.695 1.00 93.62 215 GLN A CA 1
ATOM 1689 C C . GLN A 1 215 ? -8.621 12.520 14.396 1.00 93.62 215 GLN A C 1
ATOM 1691 O O . GLN A 1 215 ? -8.085 13.465 13.808 1.00 93.62 215 GLN A O 1
ATOM 1696 N N . VAL A 1 216 ? -8.555 11.264 13.936 1.00 90.88 216 VAL A N 1
ATOM 1697 C CA . VAL A 1 216 ? -7.962 10.915 12.637 1.00 90.88 216 VAL A CA 1
ATOM 1698 C C . VAL A 1 216 ? -8.763 11.557 11.506 1.00 90.88 216 VAL A C 1
ATOM 1700 O O . VAL A 1 216 ? -8.183 12.263 10.679 1.00 90.88 216 VAL A O 1
ATOM 1703 N N . LEU A 1 217 ? -10.088 11.389 11.510 1.00 87.75 217 LEU A N 1
ATOM 1704 C CA . LEU A 1 217 ? -10.983 11.978 10.509 1.00 87.75 217 LEU A CA 1
ATOM 1705 C C . LEU A 1 217 ? -10.907 13.509 10.501 1.00 87.75 217 LEU A C 1
ATOM 1707 O O . LEU A 1 217 ? -10.844 14.116 9.433 1.00 87.75 217 LEU A O 1
ATOM 1711 N N . GLU A 1 218 ? -10.846 14.147 11.671 1.00 86.25 218 GLU A N 1
ATOM 1712 C CA . GLU A 1 218 ? -10.700 15.600 11.775 1.00 86.25 218 GLU A CA 1
ATOM 1713 C C . GLU A 1 218 ? -9.373 16.084 11.166 1.00 86.25 218 GLU A C 1
ATOM 1715 O O . GLU A 1 218 ? -9.352 17.066 10.420 1.00 86.25 218 GLU A O 1
ATOM 1720 N N . LYS A 1 219 ? -8.259 15.387 11.434 1.00 84.88 219 LYS A N 1
ATOM 1721 C CA . LYS A 1 219 ? -6.953 15.700 10.828 1.00 84.88 219 LYS A CA 1
ATOM 1722 C C . LYS A 1 219 ? -6.975 15.535 9.311 1.00 84.88 219 LYS A C 1
ATOM 1724 O O . LYS A 1 219 ? -6.446 16.398 8.614 1.00 84.88 219 LYS A O 1
ATOM 1729 N N . LEU A 1 220 ? -7.565 14.460 8.795 1.00 80.62 220 LEU A N 1
ATOM 1730 C CA . LEU A 1 220 ? -7.675 14.238 7.351 1.00 80.62 220 LEU A CA 1
ATOM 1731 C C . LEU A 1 220 ? -8.556 15.301 6.685 1.00 80.62 220 LEU A C 1
ATOM 1733 O O . LEU A 1 220 ? -8.147 15.891 5.688 1.00 80.62 220 LEU A O 1
ATOM 1737 N N . GLY A 1 221 ? -9.707 15.621 7.282 1.00 74.38 221 GLY A N 1
ATOM 1738 C CA . GLY A 1 221 ? -10.615 16.657 6.786 1.00 74.38 221 GLY A CA 1
ATOM 1739 C C . GLY A 1 221 ? -9.968 18.043 6.717 1.00 74.38 221 GLY A C 1
ATOM 1740 O O . GLY A 1 221 ? -10.157 18.752 5.732 1.00 74.38 221 GLY A O 1
ATOM 1741 N N . LYS A 1 222 ? -9.148 18.410 7.712 1.00 71.62 222 LYS A N 1
ATOM 1742 C CA . LYS A 1 222 ? -8.371 19.662 7.682 1.00 71.62 222 LYS A CA 1
ATOM 1743 C C . LYS A 1 222 ? -7.370 19.699 6.526 1.00 71.62 222 LYS A C 1
ATOM 1745 O O . LYS A 1 222 ? -7.311 20.705 5.834 1.00 71.62 222 LYS A O 1
ATOM 1750 N N . ASN A 1 223 ? -6.646 18.605 6.270 1.00 63.03 223 ASN A N 1
ATOM 1751 C CA . ASN A 1 223 ? -5.722 18.537 5.129 1.00 63.03 223 ASN A CA 1
ATOM 1752 C C . ASN A 1 223 ? -6.458 18.640 3.783 1.00 63.03 223 ASN A C 1
ATOM 1754 O O . ASN A 1 223 ? -5.954 19.283 2.870 1.00 63.03 223 ASN A O 1
ATOM 1758 N N . ALA A 1 224 ? -7.644 18.034 3.657 1.00 56.88 224 ALA A N 1
ATOM 1759 C CA . ALA A 1 224 ? -8.455 18.152 2.446 1.00 56.88 224 ALA A CA 1
ATOM 1760 C C . ALA A 1 224 ? -8.917 19.601 2.209 1.00 56.88 224 ALA A C 1
ATOM 1762 O O . ALA A 1 224 ? -8.787 20.102 1.096 1.00 56.88 224 ALA A O 1
ATOM 1763 N N . SER A 1 225 ? -9.385 20.292 3.257 1.00 52.25 225 SER A N 1
ATOM 1764 C CA . SER A 1 225 ? -9.730 21.721 3.183 1.00 52.25 225 SER A CA 1
ATOM 1765 C C . SER A 1 225 ? -8.521 22.568 2.788 1.00 52.25 225 SER A C 1
ATOM 1767 O O . SER A 1 225 ? -8.606 23.328 1.833 1.00 52.25 225 SER A O 1
ATOM 1769 N N . GLU A 1 226 ? -7.378 22.387 3.459 1.00 56.50 226 GLU A N 1
ATOM 1770 C CA . GLU A 1 226 ? -6.142 23.116 3.144 1.00 56.50 226 GLU A CA 1
ATOM 1771 C C . GLU A 1 226 ? -5.677 22.864 1.705 1.00 56.50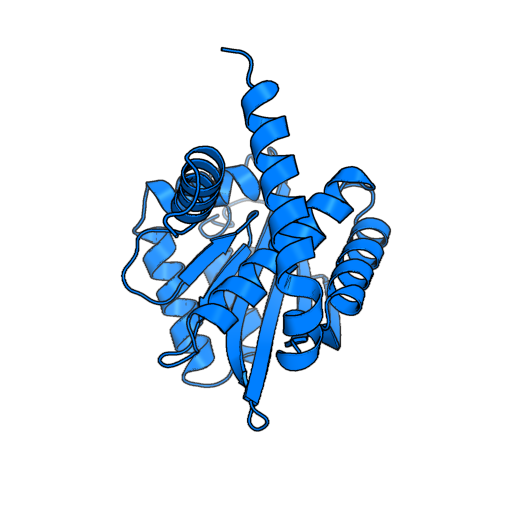 226 GLU A C 1
ATOM 1773 O O . GLU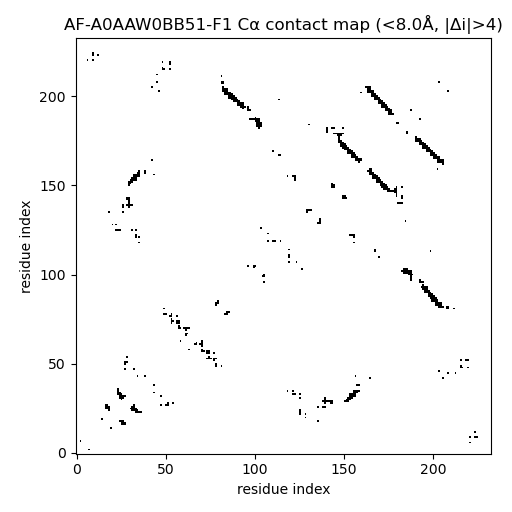 A 1 226 ? -5.209 23.785 1.043 1.00 56.50 226 GLU A O 1
ATOM 1778 N N . PHE A 1 227 ? -5.796 21.635 1.197 1.00 54.84 227 PHE A N 1
ATOM 1779 C CA . PHE A 1 227 ? -5.468 21.335 -0.194 1.00 54.84 227 PHE A CA 1
ATOM 1780 C C . PHE A 1 227 ? -6.385 22.099 -1.153 1.00 54.84 227 PHE A C 1
ATOM 1782 O O . PHE A 1 227 ? -5.879 22.761 -2.054 1.00 54.84 227 PHE A O 1
ATOM 1789 N N . ILE A 1 228 ? -7.706 22.051 -0.933 1.00 45.78 228 ILE A N 1
ATOM 1790 C CA . ILE A 1 228 ? -8.701 22.758 -1.755 1.00 45.78 228 ILE A CA 1
ATOM 1791 C C . ILE A 1 228 ? -8.462 24.272 -1.732 1.00 45.78 228 ILE A C 1
ATOM 1793 O O . ILE A 1 228 ? -8.462 24.897 -2.789 1.00 45.78 228 ILE A O 1
ATOM 1797 N N . ASP A 1 229 ? -8.212 24.850 -0.556 1.00 56.78 229 ASP A N 1
ATOM 1798 C CA . ASP A 1 229 ? -7.978 26.289 -0.380 1.00 56.78 229 ASP A CA 1
ATOM 1799 C C . ASP A 1 229 ? -6.710 26.775 -1.105 1.00 56.78 229 ASP A C 1
ATOM 1801 O O . ASP A 1 229 ? -6.625 27.939 -1.494 1.00 56.78 229 ASP A O 1
ATOM 1805 N N . ASN A 1 230 ? -5.729 25.886 -1.299 1.00 43.75 230 ASN A N 1
ATOM 1806 C CA . ASN A 1 230 ? -4.457 26.182 -1.960 1.00 43.75 230 ASN A CA 1
ATOM 1807 C C . ASN A 1 230 ? -4.414 25.755 -3.439 1.00 43.75 230 ASN A C 1
ATOM 1809 O O . ASN A 1 230 ? -3.355 25.850 -4.064 1.00 43.75 230 ASN A O 1
ATOM 1813 N N . LEU A 1 231 ? -5.522 25.276 -4.015 1.00 34.19 231 LEU A N 1
ATOM 1814 C CA . LEU A 1 231 ? -5.597 25.021 -5.453 1.00 34.19 231 LEU A CA 1
ATOM 1815 C C . LEU A 1 231 ? -5.559 26.355 -6.207 1.00 34.19 231 LEU A C 1
ATOM 1817 O O . LEU A 1 231 ? -6.495 27.148 -6.130 1.00 34.19 231 LEU A O 1
ATOM 1821 N N . GLU A 1 232 ? -4.489 26.593 -6.969 1.00 34.16 232 GLU A N 1
ATOM 1822 C CA . GLU A 1 232 ? -4.446 27.698 -7.928 1.00 34.16 232 GLU A CA 1
ATOM 1823 C C . GLU A 1 232 ? -5.406 27.388 -9.087 1.00 34.16 232 GLU A C 1
ATOM 1825 O O . GLU A 1 232 ? -5.107 26.574 -9.967 1.00 34.16 232 GLU A O 1
ATOM 1830 N N . ILE A 1 233 ? -6.580 28.022 -9.049 1.00 39.66 233 ILE A N 1
ATOM 1831 C CA . ILE A 1 233 ? -7.575 28.068 -10.130 1.00 39.66 233 ILE A CA 1
ATOM 1832 C C . ILE A 1 233 ? -7.812 29.501 -10.596 1.00 39.66 233 ILE A C 1
ATOM 1834 O O . ILE A 1 233 ? -7.768 30.426 -9.751 1.00 39.66 233 ILE A O 1
#

Radius of gyration: 17.45 Å; Cα contacts (8 Å, |Δi|>4): 356; chains: 1; bounding box: 47×47×43 Å

Sequence (233 aa):
MAPDDDTQKRLRFIDELQLAAPEQADVVGGQLMSFVEGLDLQNQQDVMNSCLLAQLAANKQFNKETQTEDWYKYYANVLETVGWVVRTFSFDKVDNAEQSGTVDALVIDIMSNVLSGKDLDLLKRAIEALKNSDNGLRIFNSLAKSGQQASFSLGVCNQASNGNVLFQIGYYYYSTNVDITNVLFFKFVDTTVNFSQGNQEMELNTEVYGTVREQVLEKLGKNASEFIDNLEI

Foldseek 3Di:
DDDDPLVVVLVVVVVVQAPPDPAAWGQALLEIEGEDPPDDPVQVVLVRLQQNLLQVQLVVPDDCPPGVVSSVVSSVVSSVQLAKDWPDKDKDWDPPLQVLQFQLSSVLVVCCVVDDDPFSVRQVVSVVVCVVDPSSQVVSDVSADDFQKGKHKYWYWDQDPVRWIKIKMKIKIKGWPGGDPGDRGDGSDPIDMTIMMMITIMIGPPVSNVVCVVVSSVVSSVVVVVVVVPDDD

Organism: NCBI:txid297713

Secondary structure (DSSP, 8-state):
-PPPHHHHHHHHHHHHHS---SSSEEEETTEEEEE-TT--HHHHHHHHHHHHHHHHHHHHHS-TTTSHHHHHHHHHHHHHHTTEEEEEEEEEEETTGGGGSBHHHHHHHHHTTT--THHHHHHHHHHHHHHT-HHHHHHHHHHHEETTEEEEEEEEEEE-TTSSEEEEEEEEEEEESS--S-STT-B-SS--EEEEEEEEEEEE-HHHHHHHHHHHHHHHHHHHHHHHHT---

pLDDT: mean 82.98, std 17.8, range [31.5, 97.88]

Solvent-accessible surface area (backbone atoms only — not comparable to full-atom values): 12488 Å² total; per-residue (Å²): 131,84,77,52,74,67,56,51,51,46,50,49,55,53,54,67,45,37,47,96,52,103,62,52,37,34,47,58,86,23,26,43,42,27,46,48,90,87,56,53,70,67,59,54,49,50,52,54,52,47,54,44,48,17,49,56,56,18,58,75,77,25,53,66,84,89,34,42,68,64,19,47,56,47,24,50,51,45,33,41,74,51,28,36,44,80,77,45,77,49,75,47,74,47,80,72,57,55,79,51,43,27,44,48,53,38,51,52,58,58,42,55,78,77,35,60,74,71,53,40,54,47,46,52,51,38,53,51,52,37,73,74,27,72,67,51,41,50,52,36,36,66,56,17,46,59,62,36,34,34,46,38,33,41,31,43,38,39,76,37,97,86,74,28,40,33,37,44,35,38,38,40,38,39,38,44,83,53,74,64,85,40,69,55,78,31,68,52,67,100,59,60,71,51,40,36,41,30,44,36,35,34,35,36,40,57,70,58,25,61,77,45,44,70,62,52,52,51,53,52,46,50,52,53,50,55,51,61,75,65,57,92,124